Protein AF-A0A7S0XNG1-F1 (afdb_monomer_lite)

Organism: NCBI:txid267567

Sequence (258 aa):
RINSIFNSLKFIEAKANQLLIMGSITNLVPIRVDASSSNGTVHLIDSLIIDTTCLPVSHSSLSNNSTADVSILSLVDANASHLAESLIADAEVYGAVKSSKINIGRLDLLSDKQLYQTVEDQIRKQLMIGLGADKTTLISRGDGRNEQTTSSSAVPTSDNGVVRIKLRIRHENIAVEDEFDYDVNTSGIDGFDPFTIATNIVKDLNLPSEFVTSITTSILEQMYGLQVESGRGVPAAFIVDVTKEGSAKDIAKCVLDK

pLDDT: mean 74.38, std 21.27, range [29.09, 97.88]

Secondary structure (DSSP, 8-state):
-HHHHHHHHHHHHHHHHHHHHHTSS--EEEEEEEEE-TTSS-EEEEEEEEEGGG-SS-GGGGSSSSS----HHHHHHHHHHHHHHHHHHHHHHHHHHH-TTS-------TT-HHHHHHHHHHHHHHHHHHHHS-HHHHTT------------------TTSEEEEEEEEEETTEEEEEEEEEEGGGTTSTTTSHHHHHHHHHHHTT--TTHHHHHHHHHHHHHTT------S---------HHHH--HHHHHHHHHT-

Foldseek 3Di:
DVVVVVVVVVVVVVVVVVVLLLLQFAQWFKAWDWFAFPVRPDTDTDIDIDRLCPQPDHPVVPPDDDDDCCDLLVVLLVRLLVVLVVSQVVVQVVVVVPPPPDPPDRDDRVPRPRRSCRSSVRSSVRSCLSRVDPLLVLLVPPDDDDDDDDDDDDDDSDSQQKFWAWDFDDDDPDTDTDIDIARSSNCRPPCRNLLNVLVVVCVVVVHDPVSSSVSSSSVNCRSSVPDPPVDPDPPPPPPPPCVPQDDPVNVVVVVVVD

Structure (mmCIF, N/CA/C/O backbone):
data_AF-A0A7S0XNG1-F1
#
_entry.id   AF-A0A7S0XNG1-F1
#
loop_
_atom_site.group_PDB
_atom_site.id
_atom_site.type_symbol
_atom_site.label_atom_id
_atom_site.label_alt_id
_atom_site.label_comp_id
_atom_site.label_asym_id
_atom_site.label_entity_id
_atom_site.label_seq_id
_atom_site.pdbx_PDB_ins_code
_atom_site.Cartn_x
_atom_site.Cartn_y
_atom_site.Cartn_z
_atom_site.occupancy
_atom_site.B_iso_or_equiv
_atom_site.auth_seq_id
_atom_site.auth_comp_id
_atom_site.auth_asym_id
_atom_site.auth_atom_id
_atom_site.pdbx_PDB_model_num
ATOM 1 N N . ARG A 1 1 ? 38.218 25.798 -23.767 1.00 59.53 1 ARG A N 1
ATOM 2 C CA . ARG A 1 1 ? 36.898 26.024 -24.416 1.00 59.53 1 ARG A CA 1
ATOM 3 C C . ARG A 1 1 ? 36.243 24.706 -24.849 1.00 59.53 1 ARG A C 1
ATOM 5 O O . ARG A 1 1 ? 35.136 24.455 -24.407 1.00 59.53 1 ARG A O 1
ATOM 12 N N . ILE A 1 2 ? 36.935 23.821 -25.581 1.00 61.88 2 ILE A N 1
ATOM 13 C CA . ILE A 1 2 ? 36.410 22.498 -26.002 1.00 61.88 2 ILE A CA 1
ATOM 14 C C . ILE A 1 2 ? 36.050 21.580 -24.812 1.00 61.88 2 ILE A C 1
ATOM 16 O O . ILE A 1 2 ? 34.938 21.070 -24.765 1.00 61.88 2 ILE A O 1
ATOM 20 N N . ASN A 1 3 ? 36.906 21.467 -23.788 1.00 53.62 3 ASN A N 1
ATOM 21 C CA . ASN A 1 3 ? 36.598 20.647 -22.596 1.00 53.62 3 ASN A CA 1
ATOM 22 C C . ASN A 1 3 ? 35.382 21.149 -21.790 1.00 53.62 3 ASN A C 1
ATOM 24 O O . ASN A 1 3 ? 34.671 20.361 -21.181 1.00 53.62 3 ASN A O 1
ATOM 28 N N . SER A 1 4 ? 35.106 22.457 -21.817 1.00 53.88 4 SER A N 1
ATOM 29 C CA . SER A 1 4 ? 33.933 23.047 -21.149 1.00 53.88 4 SER A CA 1
ATOM 30 C C . SER A 1 4 ? 32.631 22.750 -21.907 1.00 53.88 4 SER A C 1
ATOM 32 O O . SER A 1 4 ? 31.596 22.531 -21.278 1.00 53.88 4 SER A O 1
ATOM 34 N N . ILE A 1 5 ? 32.698 22.659 -23.239 1.00 66.62 5 ILE A N 1
ATOM 35 C CA . ILE A 1 5 ? 31.575 22.239 -24.088 1.00 66.62 5 ILE A CA 1
ATOM 36 C C . ILE A 1 5 ? 31.295 20.741 -23.894 1.00 66.62 5 ILE A C 1
ATOM 38 O O . ILE A 1 5 ? 30.144 20.365 -23.708 1.00 66.62 5 ILE A O 1
ATOM 42 N N . PHE A 1 6 ? 32.333 19.898 -23.837 1.00 62.03 6 PHE A N 1
ATOM 43 C CA . PHE A 1 6 ? 32.180 18.461 -23.566 1.00 62.03 6 PHE A CA 1
ATOM 44 C C . PHE A 1 6 ? 31.569 18.169 -22.190 1.00 62.03 6 PHE A C 1
ATOM 46 O O . PHE A 1 6 ? 30.681 17.328 -22.082 1.00 62.03 6 PHE A O 1
ATOM 53 N N . ASN A 1 7 ? 31.992 18.888 -21.147 1.00 53.56 7 ASN A N 1
ATOM 54 C CA . ASN A 1 7 ? 31.405 18.727 -19.815 1.00 53.56 7 ASN A CA 1
ATOM 55 C C . ASN A 1 7 ? 29.949 19.216 -19.763 1.00 53.56 7 ASN A C 1
ATOM 57 O O . ASN A 1 7 ? 29.126 18.594 -19.098 1.00 53.56 7 ASN A O 1
ATOM 61 N N . SER A 1 8 ? 29.608 20.278 -20.503 1.00 57.31 8 SER A N 1
ATOM 62 C CA . SER A 1 8 ? 28.219 20.751 -20.605 1.00 57.31 8 SER A CA 1
ATOM 63 C C . SER A 1 8 ? 27.328 19.763 -21.362 1.00 57.31 8 SER A C 1
ATOM 65 O O . SER A 1 8 ? 26.198 19.536 -20.948 1.00 57.31 8 SER A O 1
ATOM 67 N N . LEU A 1 9 ? 27.833 19.130 -22.426 1.00 60.59 9 LEU A N 1
ATOM 68 C CA . LEU A 1 9 ? 27.099 18.103 -23.175 1.00 60.59 9 LEU A CA 1
ATOM 69 C C . LEU A 1 9 ? 26.832 16.856 -22.326 1.00 60.59 9 LEU A C 1
ATOM 71 O O . LEU A 1 9 ? 25.691 16.412 -22.267 1.00 60.59 9 LEU A O 1
ATOM 75 N N . LYS A 1 10 ? 27.835 16.359 -21.587 1.00 62.44 10 LYS A N 1
ATOM 76 C CA . LYS A 1 10 ? 27.643 15.243 -20.643 1.00 62.44 10 LYS A CA 1
ATOM 77 C C . LYS A 1 10 ? 26.636 15.571 -19.539 1.00 62.44 10 LYS A C 1
ATOM 79 O O . LYS A 1 10 ? 25.864 14.710 -19.138 1.00 62.44 10 LYS A O 1
ATOM 84 N N . PHE A 1 11 ? 26.628 16.813 -19.055 1.00 63.00 11 PHE A N 1
ATOM 85 C CA . PHE A 1 11 ? 25.667 17.263 -18.049 1.00 63.00 11 PHE A CA 1
ATOM 86 C C . PHE A 1 11 ? 24.237 17.343 -18.605 1.00 63.00 11 PHE A C 1
ATOM 88 O O . PHE A 1 11 ? 23.293 16.952 -17.926 1.00 63.00 11 PHE A O 1
ATOM 95 N N . ILE A 1 12 ? 24.069 17.810 -19.846 1.00 63.47 12 ILE A N 1
ATOM 96 C CA . ILE A 1 12 ? 22.763 17.858 -20.521 1.00 63.47 12 ILE A CA 1
ATOM 97 C C . ILE A 1 12 ? 22.240 16.444 -20.796 1.00 63.47 12 ILE A C 1
ATOM 99 O O . ILE A 1 12 ? 21.069 16.184 -20.543 1.00 63.47 12 ILE A O 1
ATOM 103 N N . GLU A 1 13 ? 23.094 15.528 -21.252 1.00 60.94 13 GLU A N 1
ATOM 104 C CA . GLU A 1 13 ? 22.739 14.124 -21.495 1.00 60.94 13 GLU A CA 1
ATOM 105 C C . GLU A 1 13 ? 22.352 13.402 -20.196 1.00 60.94 13 GLU A C 1
ATOM 107 O O . GLU A 1 13 ? 21.299 12.770 -20.128 1.00 60.94 13 GLU A O 1
ATOM 112 N N . ALA A 1 14 ? 23.132 13.583 -19.124 1.00 55.19 14 ALA A N 1
ATOM 113 C CA . ALA A 1 14 ? 22.795 13.055 -17.805 1.00 55.19 14 ALA A CA 1
ATOM 114 C C . ALA A 1 14 ? 21.454 13.608 -17.298 1.00 55.19 14 ALA A C 1
ATOM 116 O O . ALA A 1 14 ? 20.631 12.847 -16.802 1.00 55.19 14 ALA A O 1
ATOM 117 N N . LYS A 1 15 ? 21.198 14.911 -17.475 1.00 49.16 15 LYS A N 1
ATOM 118 C CA . LYS A 1 15 ? 19.951 15.560 -17.048 1.00 49.16 15 LYS A CA 1
ATOM 119 C C . LYS A 1 15 ? 18.743 15.139 -17.893 1.00 49.16 15 LYS A C 1
ATOM 121 O O . LYS A 1 15 ? 17.656 14.995 -17.347 1.00 49.16 15 LYS A O 1
ATOM 126 N N . ALA A 1 16 ? 18.921 14.915 -19.195 1.00 53.47 16 ALA A N 1
ATOM 127 C CA . ALA A 1 16 ? 17.875 14.409 -20.083 1.00 53.47 16 ALA A CA 1
ATOM 128 C C . ALA A 1 16 ? 17.503 12.956 -19.750 1.00 53.47 16 ALA A C 1
ATOM 130 O O . ALA A 1 16 ? 16.319 12.642 -19.654 1.00 53.47 16 ALA A O 1
ATOM 131 N N . ASN A 1 17 ? 18.497 12.103 -19.478 1.00 53.94 17 ASN A N 1
ATOM 132 C CA . ASN A 1 17 ? 18.263 10.741 -18.996 1.00 53.94 17 ASN A CA 1
ATOM 133 C C . ASN A 1 17 ? 17.590 10.748 -17.616 1.00 53.94 17 ASN A C 1
ATOM 135 O O . ASN A 1 17 ? 16.648 9.997 -17.396 1.00 53.94 17 ASN A O 1
ATOM 139 N N . GLN A 1 18 ? 17.984 11.656 -16.719 1.00 50.50 18 GLN A N 1
ATOM 140 C CA . GLN A 1 18 ? 17.330 11.823 -15.418 1.00 50.50 18 GLN A CA 1
ATOM 141 C C . GLN A 1 18 ? 15.859 12.253 -15.558 1.00 50.50 18 GLN A C 1
ATOM 143 O O . GLN A 1 18 ? 15.005 11.736 -14.849 1.00 50.50 18 GLN A O 1
ATOM 148 N N . LEU A 1 19 ? 15.538 13.144 -16.502 1.00 50.50 19 LEU A N 1
ATOM 149 C CA . LEU A 1 19 ? 14.161 13.570 -16.789 1.00 50.50 19 LEU A CA 1
ATOM 150 C C . LEU A 1 19 ? 13.295 12.449 -17.391 1.00 50.50 19 LEU A C 1
ATOM 152 O O . LEU A 1 19 ? 12.113 12.366 -17.070 1.00 50.50 19 LEU A O 1
ATOM 156 N N . LEU A 1 20 ? 13.875 11.570 -18.214 1.00 52.97 20 LEU A N 1
ATOM 157 C CA . LEU A 1 20 ? 13.212 10.361 -18.726 1.00 52.97 20 LEU A CA 1
ATOM 158 C C . LEU A 1 20 ? 12.962 9.323 -17.613 1.00 52.97 20 LEU A C 1
ATOM 160 O O . LEU A 1 20 ? 11.915 8.677 -17.590 1.00 52.97 20 LEU A O 1
ATOM 164 N N . ILE A 1 21 ? 13.883 9.213 -16.652 1.00 51.19 21 ILE A N 1
ATOM 165 C CA . ILE A 1 21 ? 13.766 8.334 -15.474 1.00 51.19 21 ILE A CA 1
ATOM 166 C C . ILE A 1 21 ? 12.730 8.875 -14.467 1.00 51.19 21 ILE A C 1
ATOM 168 O O . ILE A 1 21 ? 11.974 8.117 -13.869 1.00 51.19 21 ILE A O 1
ATOM 172 N N . MET A 1 22 ? 12.616 10.198 -14.304 1.00 48.00 22 MET A N 1
ATOM 173 C CA . MET A 1 22 ? 11.630 10.798 -13.390 1.00 48.00 22 MET A CA 1
ATOM 174 C C . MET A 1 22 ? 10.178 10.660 -13.877 1.00 48.00 22 MET A C 1
ATOM 176 O O . MET A 1 22 ? 9.264 10.686 -13.055 1.00 48.00 22 MET A O 1
ATOM 180 N N . GLY A 1 23 ? 9.957 10.488 -15.184 1.00 53.84 23 GLY A N 1
ATOM 181 C CA . GLY A 1 23 ? 8.634 10.237 -15.768 1.00 53.84 23 GLY A CA 1
ATOM 182 C C . GLY A 1 23 ? 8.217 8.764 -15.820 1.00 53.84 23 GLY A C 1
ATOM 183 O O . GLY A 1 23 ? 7.104 8.478 -16.246 1.00 53.84 23 GLY A O 1
ATOM 184 N N . SER A 1 24 ? 9.087 7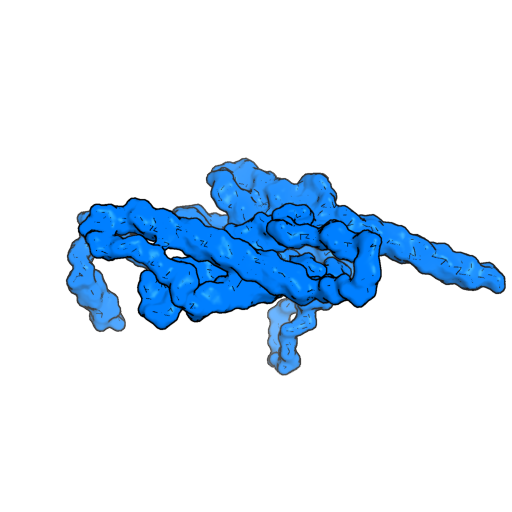.834 -15.419 1.00 62.91 24 SER A N 1
ATOM 185 C CA . SER A 1 24 ? 8.910 6.391 -15.637 1.00 62.91 24 SER A CA 1
ATOM 186 C C . SER A 1 24 ? 8.856 5.570 -14.353 1.00 62.91 24 SER A C 1
ATOM 188 O O . SER A 1 24 ? 8.859 4.346 -14.420 1.00 62.91 24 SER A O 1
ATOM 190 N N . ILE A 1 25 ? 8.752 6.212 -13.185 1.00 77.00 25 ILE A N 1
ATOM 191 C CA . ILE A 1 25 ? 8.477 5.514 -11.926 1.00 77.00 25 ILE A CA 1
ATOM 192 C C . ILE A 1 25 ? 7.022 5.748 -11.531 1.00 77.00 25 ILE A C 1
ATOM 194 O O . ILE A 1 25 ? 6.576 6.898 -11.470 1.00 77.00 25 ILE A O 1
ATOM 198 N N . THR A 1 26 ? 6.308 4.664 -11.227 1.00 85.06 26 THR A N 1
ATOM 199 C CA . THR A 1 26 ? 4.881 4.679 -10.870 1.00 85.06 26 THR A CA 1
ATOM 200 C C . THR A 1 26 ? 4.530 5.682 -9.760 1.00 85.06 26 THR A C 1
ATOM 202 O O . THR A 1 26 ? 5.350 6.020 -8.899 1.00 85.06 26 THR A O 1
ATOM 205 N N . ASN A 1 27 ? 3.295 6.186 -9.795 1.00 87.25 27 ASN A N 1
ATOM 206 C CA . ASN A 1 27 ? 2.711 7.056 -8.767 1.00 87.25 27 ASN A CA 1
ATOM 207 C C . ASN A 1 27 ? 1.901 6.275 -7.724 1.00 87.25 27 ASN A C 1
ATOM 209 O O . ASN A 1 27 ? 1.284 6.888 -6.852 1.00 87.25 27 ASN A O 1
ATOM 213 N N . LEU A 1 28 ? 1.900 4.944 -7.828 1.00 91.19 28 LEU A N 1
ATOM 214 C CA . LEU A 1 28 ? 1.202 4.047 -6.923 1.00 91.19 28 LEU A CA 1
ATOM 215 C C . LEU A 1 28 ? 2.015 3.818 -5.651 1.00 91.19 28 LEU A C 1
ATOM 217 O O . LEU A 1 28 ? 3.177 3.432 -5.714 1.00 91.19 28 LEU A O 1
ATOM 221 N N . VAL A 1 29 ? 1.378 3.994 -4.500 1.00 91.44 29 VAL A N 1
ATOM 222 C CA . VAL A 1 29 ? 1.963 3.756 -3.181 1.00 91.44 29 VAL A CA 1
ATOM 223 C C . VAL A 1 29 ? 1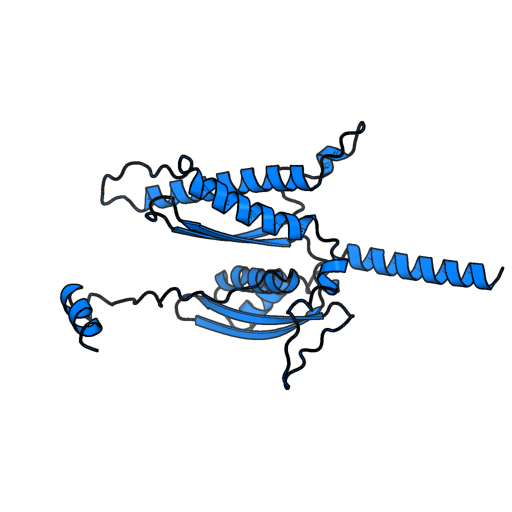.155 2.668 -2.479 1.00 91.44 29 VAL A C 1
ATOM 225 O O . VAL A 1 29 ? -0.062 2.818 -2.336 1.00 91.44 29 VAL A O 1
ATOM 228 N N . PRO A 1 30 ? 1.791 1.571 -2.040 1.00 93.38 30 PRO A N 1
ATOM 229 C CA . PRO A 1 30 ? 1.123 0.561 -1.239 1.00 93.38 30 PRO A CA 1
ATOM 230 C C . PRO A 1 30 ? 0.988 1.077 0.198 1.00 93.38 30 PRO A C 1
ATOM 232 O O . PRO A 1 30 ? 1.933 1.624 0.768 1.00 93.38 30 PRO A O 1
ATOM 235 N N . ILE A 1 31 ? -0.192 0.903 0.782 1.00 93.44 31 ILE A N 1
ATOM 236 C CA . ILE A 1 31 ? -0.489 1.237 2.171 1.00 93.44 31 ILE A CA 1
ATOM 237 C C . ILE A 1 31 ? -1.005 -0.020 2.857 1.00 93.44 31 ILE A C 1
ATOM 239 O O . ILE A 1 31 ? -2.061 -0.528 2.495 1.00 93.44 31 ILE A O 1
ATOM 243 N N . ARG A 1 32 ? -0.297 -0.498 3.878 1.00 92.00 32 ARG A N 1
ATOM 244 C CA . ARG A 1 32 ? -0.809 -1.508 4.810 1.00 92.00 32 ARG A CA 1
ATOM 245 C C . ARG A 1 32 ? -1.218 -0.886 6.126 1.00 92.00 32 ARG A C 1
ATOM 247 O O . ARG A 1 32 ? -0.495 -0.052 6.672 1.00 92.00 32 ARG A O 1
ATOM 254 N N . VAL A 1 33 ? -2.339 -1.359 6.644 1.00 94.06 33 VAL A N 1
ATOM 255 C CA . VAL A 1 33 ? -2.810 -1.044 7.984 1.00 94.06 33 VAL A CA 1
ATOM 256 C C . VAL A 1 33 ? -2.955 -2.347 8.755 1.00 94.06 33 VAL A C 1
ATOM 258 O O . VAL A 1 33 ? -3.582 -3.284 8.273 1.00 94.06 33 VAL A O 1
ATOM 261 N N . ASP A 1 34 ? -2.352 -2.397 9.936 1.00 94.50 34 ASP A N 1
ATOM 262 C CA . ASP A 1 34 ? -2.489 -3.470 10.919 1.00 94.50 34 ASP A CA 1
ATOM 263 C C . ASP A 1 34 ? -2.539 -2.816 12.305 1.00 94.50 34 ASP A C 1
ATOM 265 O O . ASP A 1 34 ? -1.513 -2.444 12.884 1.00 94.50 34 ASP A O 1
ATOM 269 N N . ALA A 1 35 ? -3.750 -2.580 12.802 1.00 95.12 35 ALA A N 1
ATOM 270 C CA . ALA A 1 35 ? -3.972 -1.839 14.034 1.00 95.12 35 ALA A CA 1
ATOM 271 C C . ALA A 1 35 ? -5.066 -2.490 14.881 1.00 95.12 35 ALA A C 1
ATOM 273 O O . ALA A 1 35 ? -6.106 -2.908 14.380 1.00 95.12 35 ALA A O 1
ATOM 274 N N . SER A 1 36 ? -4.842 -2.563 16.190 1.00 94.62 36 SER A N 1
ATOM 275 C CA . SER A 1 36 ? -5.831 -3.057 17.149 1.00 94.62 36 SER A CA 1
ATOM 276 C C . SER A 1 36 ? -6.393 -1.911 17.979 1.00 94.62 36 SER A C 1
ATOM 278 O O . SER A 1 36 ? -5.678 -0.958 18.296 1.00 94.62 36 SER A O 1
ATOM 280 N N . SER A 1 37 ? -7.665 -2.018 18.356 1.00 93.44 37 SER A N 1
ATOM 281 C CA . SER A 1 37 ? -8.293 -1.102 19.302 1.00 93.44 37 SER A CA 1
ATOM 282 C C . SER A 1 37 ? -7.605 -1.158 20.665 1.00 93.44 37 SER A C 1
ATOM 284 O O . SER A 1 37 ? -6.970 -2.150 21.033 1.00 93.44 37 SER A O 1
ATOM 286 N N . SER A 1 38 ? -7.778 -0.105 21.455 1.00 92.56 38 SER A N 1
ATOM 287 C CA . SER A 1 38 ? -7.196 0.028 22.798 1.00 92.56 38 SER A CA 1
ATOM 288 C C . SER A 1 38 ? -7.540 -1.130 23.743 1.00 92.56 38 SER A C 1
ATOM 290 O O . SER A 1 38 ? -6.741 -1.526 24.589 1.00 92.56 38 SER A O 1
ATOM 292 N N . ASN A 1 39 ? -8.727 -1.709 23.575 1.00 89.69 39 ASN A N 1
ATOM 293 C CA . ASN A 1 39 ? -9.211 -2.861 24.334 1.00 89.69 39 ASN A CA 1
ATOM 294 C C . ASN A 1 39 ? -8.936 -4.220 23.653 1.00 89.69 39 ASN A C 1
ATOM 296 O O . ASN A 1 39 ? -9.349 -5.248 24.186 1.00 89.69 39 ASN A O 1
ATOM 300 N N . GLY A 1 40 ? -8.302 -4.234 22.474 1.00 88.94 40 GLY A N 1
ATOM 301 C CA . GLY A 1 40 ? -7.997 -5.436 21.690 1.00 88.94 40 GLY A CA 1
ATOM 302 C C . GLY A 1 40 ? -9.213 -6.167 21.107 1.00 88.94 40 GLY A C 1
ATOM 303 O O . GLY A 1 40 ? -9.069 -7.276 20.602 1.00 88.94 40 GLY A O 1
ATOM 304 N N . THR A 1 41 ? -10.415 -5.589 21.193 1.00 86.44 41 THR A N 1
ATOM 305 C CA . THR A 1 41 ? -11.647 -6.230 20.695 1.00 86.44 41 THR A CA 1
ATOM 306 C C . THR A 1 41 ? -11.783 -6.169 19.181 1.00 86.44 41 THR A C 1
ATOM 308 O O . THR A 1 41 ? -12.447 -7.023 18.595 1.00 86.44 41 THR A O 1
ATOM 311 N N . VAL A 1 42 ? -11.163 -5.172 18.552 1.00 89.38 42 VAL A N 1
ATOM 312 C CA . VAL A 1 42 ? -11.221 -4.951 17.111 1.00 89.38 42 VAL A CA 1
ATOM 313 C C . VAL A 1 42 ? -9.805 -4.925 16.579 1.00 89.38 42 VAL A C 1
ATOM 315 O O . VAL A 1 42 ? -8.945 -4.223 17.106 1.00 89.38 42 VAL A O 1
ATOM 318 N N . HIS A 1 43 ? -9.581 -5.698 15.525 1.00 92.12 43 HIS A N 1
ATOM 319 C CA . HIS A 1 43 ? -8.319 -5.762 14.809 1.00 92.12 43 HIS A CA 1
ATOM 320 C C . HIS A 1 43 ? -8.589 -5.418 13.349 1.00 92.12 43 HIS A C 1
ATOM 322 O O . HIS A 1 43 ? -9.356 -6.102 12.672 1.00 92.12 43 HIS A O 1
ATOM 328 N N . LEU A 1 44 ? -8.016 -4.306 12.906 1.00 92.88 44 LEU A N 1
ATOM 329 C CA . LEU A 1 44 ? -8.163 -3.754 11.573 1.00 92.88 44 LEU A CA 1
ATOM 330 C C . LEU A 1 44 ? -6.927 -4.116 10.758 1.00 92.88 44 LEU A C 1
ATOM 332 O O . LEU A 1 44 ? -5.830 -3.651 11.063 1.00 92.88 44 LEU A O 1
ATOM 336 N N . ILE A 1 45 ? -7.123 -4.949 9.738 1.00 91.56 45 ILE A N 1
ATOM 337 C CA . ILE A 1 45 ? -6.086 -5.336 8.785 1.00 91.56 45 ILE A CA 1
ATOM 338 C C . ILE A 1 45 ? -6.596 -4.986 7.396 1.00 91.56 45 ILE A C 1
ATOM 340 O O . ILE A 1 45 ? -7.611 -5.533 6.966 1.00 91.56 45 ILE A O 1
ATOM 344 N N . ASP A 1 46 ? -5.899 -4.092 6.706 1.00 92.50 46 ASP A N 1
ATOM 345 C CA . ASP A 1 46 ? -6.265 -3.679 5.355 1.00 92.50 46 ASP A CA 1
ATOM 346 C C . ASP A 1 46 ? -5.027 -3.371 4.502 1.00 92.50 46 ASP A C 1
ATOM 348 O O . ASP A 1 46 ? -3.912 -3.183 5.001 1.00 92.50 46 ASP A O 1
ATOM 352 N N . SER A 1 47 ? -5.192 -3.384 3.184 1.00 91.44 47 SER A N 1
ATOM 353 C CA . SER A 1 47 ? -4.141 -3.081 2.219 1.00 91.44 47 SER A CA 1
ATOM 354 C C . SER A 1 47 ? -4.719 -2.319 1.032 1.00 91.44 47 SER A C 1
ATOM 356 O O . SER A 1 47 ? -5.541 -2.842 0.284 1.00 91.44 47 SER A O 1
ATOM 358 N N . LEU A 1 48 ? -4.245 -1.093 0.835 1.00 93.06 48 LEU A N 1
ATOM 359 C CA . LEU A 1 48 ? -4.676 -0.181 -0.217 1.00 93.06 48 LEU A CA 1
ATOM 360 C C . LEU A 1 48 ? -3.526 0.090 -1.189 1.00 93.06 48 LEU A C 1
ATOM 362 O O . LEU A 1 48 ? -2.353 0.062 -0.816 1.00 93.06 48 LEU A O 1
ATOM 366 N N . ILE A 1 49 ? -3.866 0.406 -2.434 1.00 94.12 49 ILE A N 1
ATOM 367 C CA . ILE A 1 49 ? -2.930 0.951 -3.419 1.00 94.12 49 ILE A CA 1
ATOM 368 C C . ILE A 1 49 ? -3.438 2.340 -3.775 1.00 94.12 49 ILE A C 1
ATOM 370 O O . ILE A 1 49 ? -4.558 2.484 -4.263 1.00 94.12 49 ILE A O 1
ATOM 374 N N . ILE A 1 50 ? -2.630 3.359 -3.505 1.00 93.50 50 ILE A N 1
ATOM 375 C CA . ILE A 1 50 ? -3.019 4.757 -3.675 1.00 93.50 50 ILE A CA 1
ATOM 376 C C . ILE A 1 50 ? -2.254 5.358 -4.842 1.00 93.50 50 ILE A C 1
ATOM 378 O O . ILE A 1 50 ? -1.027 5.391 -4.828 1.00 93.50 50 ILE A O 1
ATOM 382 N N . ASP A 1 51 ? -2.977 5.893 -5.821 1.00 91.69 51 ASP A N 1
ATOM 383 C CA . ASP A 1 51 ? -2.394 6.804 -6.799 1.00 91.69 51 ASP A CA 1
ATOM 384 C C . ASP A 1 51 ? -2.212 8.182 -6.156 1.00 91.69 51 ASP A C 1
ATOM 386 O O . ASP A 1 51 ? -3.174 8.855 -5.779 1.00 91.69 51 ASP A O 1
ATOM 390 N N . THR A 1 52 ? -0.958 8.608 -6.030 1.00 88.75 52 THR A N 1
ATOM 391 C CA . THR A 1 52 ? -0.587 9.893 -5.421 1.00 88.75 52 THR A CA 1
ATOM 392 C C . THR A 1 52 ? -1.106 11.115 -6.182 1.00 88.75 52 THR A C 1
ATOM 394 O O . THR A 1 52 ? -1.203 12.201 -5.609 1.00 88.75 52 THR A O 1
ATOM 397 N N . THR A 1 53 ? -1.509 10.957 -7.444 1.00 87.19 53 THR A N 1
ATOM 398 C CA . THR A 1 53 ? -2.178 12.018 -8.213 1.00 87.19 53 THR A CA 1
ATOM 399 C C . THR A 1 53 ? -3.647 12.206 -7.821 1.00 87.19 53 THR A C 1
ATOM 401 O O . THR A 1 53 ? -4.215 13.270 -8.068 1.00 87.19 53 THR A O 1
ATOM 404 N N . CYS A 1 54 ? -4.234 11.214 -7.147 1.00 89.44 54 CYS A N 1
ATOM 405 C CA . CYS A 1 54 ? -5.635 11.163 -6.731 1.00 89.44 54 CYS A CA 1
ATOM 406 C C . CYS A 1 54 ? -5.814 11.349 -5.212 1.00 89.44 54 CYS A C 1
ATOM 408 O O . CYS A 1 54 ? -6.827 10.934 -4.649 1.00 89.44 54 CYS A O 1
ATOM 410 N N . LEU A 1 55 ? -4.834 11.947 -4.528 1.00 90.69 55 LEU A N 1
ATOM 411 C CA . LEU A 1 55 ? -4.913 12.187 -3.087 1.00 90.69 55 LEU A CA 1
ATOM 412 C C . LEU A 1 55 ? -6.033 13.184 -2.728 1.00 90.69 55 LEU A C 1
ATOM 414 O O . LEU A 1 55 ? -6.193 14.181 -3.444 1.00 90.69 55 LEU A O 1
ATOM 418 N N . PRO A 1 56 ? -6.751 12.973 -1.600 1.00 88.50 56 PRO A N 1
ATOM 419 C CA . PRO A 1 56 ? -7.802 13.880 -1.125 1.00 88.50 56 PRO A CA 1
ATOM 420 C C . PRO A 1 56 ? -7.367 15.347 -1.066 1.00 88.50 56 PRO A C 1
ATOM 422 O O . PRO A 1 56 ? -8.123 16.244 -1.435 1.00 88.50 56 PRO A O 1
ATOM 425 N N . VAL A 1 57 ? -6.128 15.588 -0.633 1.00 89.00 57 VAL A N 1
ATOM 426 C CA . VAL A 1 57 ? -5.487 16.901 -0.659 1.00 89.00 57 VAL A CA 1
ATOM 427 C C . VAL A 1 57 ? -4.400 16.874 -1.726 1.00 89.00 57 VAL A C 1
ATOM 429 O O . VAL A 1 57 ? -3.385 16.193 -1.575 1.00 89.00 57 VAL A O 1
ATOM 432 N N . SER A 1 58 ? -4.616 17.610 -2.819 1.00 81.75 58 SER A N 1
ATOM 433 C CA . SER A 1 58 ? -3.714 17.632 -3.975 1.00 81.75 58 SER A CA 1
ATOM 434 C C . SER A 1 58 ? -2.577 18.653 -3.837 1.00 81.75 58 SER A C 1
ATOM 436 O O . SER A 1 58 ? -2.763 19.762 -3.325 1.00 81.75 58 SER A O 1
ATOM 438 N N . HIS A 1 59 ? -1.421 18.324 -4.426 1.00 68.56 59 HIS A N 1
ATOM 439 C CA . HIS A 1 59 ? -0.242 19.197 -4.526 1.00 68.56 59 HIS A CA 1
ATOM 440 C C . HIS A 1 59 ? -0.469 20.471 -5.369 1.00 68.56 59 HIS A C 1
ATOM 442 O O . HIS A 1 59 ? 0.243 21.461 -5.212 1.00 68.56 59 HIS A O 1
ATOM 448 N N . SER A 1 60 ? -1.444 20.471 -6.284 1.00 60.59 60 SER A N 1
ATOM 449 C CA . SER A 1 60 ? -1.718 21.587 -7.209 1.00 60.59 60 SER A CA 1
ATOM 450 C C . SER A 1 60 ? -2.252 22.846 -6.515 1.00 60.59 60 SER A C 1
ATOM 452 O O . SER A 1 60 ? -2.128 23.949 -7.050 1.00 60.59 60 SER A O 1
ATOM 454 N N . SER A 1 61 ? -2.763 22.705 -5.292 1.00 51.66 61 SER A N 1
ATOM 455 C CA . SER A 1 61 ? -3.211 23.809 -4.436 1.00 51.66 61 SER A CA 1
ATOM 456 C C . SER A 1 61 ? -2.076 24.772 -4.038 1.00 51.66 61 SER A C 1
ATOM 458 O O . SER A 1 61 ? -2.350 25.859 -3.537 1.00 51.66 61 SER A O 1
ATOM 460 N N . LEU A 1 62 ? -0.808 24.394 -4.254 1.00 51.53 62 LEU A N 1
ATOM 461 C CA . LEU A 1 62 ? 0.374 25.121 -3.774 1.00 51.53 62 LEU A CA 1
ATOM 462 C C . LEU A 1 62 ? 0.921 26.187 -4.746 1.00 51.53 62 LEU A C 1
ATOM 464 O O . LEU A 1 62 ? 1.811 26.946 -4.374 1.00 51.53 62 LEU A O 1
ATOM 468 N N . SER A 1 63 ? 0.449 26.260 -5.996 1.00 45.69 63 SER A N 1
ATOM 469 C CA . SER A 1 63 ? 1.256 26.896 -7.054 1.00 45.69 63 SER A CA 1
ATOM 470 C C . SER A 1 63 ? 1.142 28.417 -7.214 1.00 45.69 63 SER A C 1
ATOM 472 O O . SER A 1 63 ? 1.979 28.965 -7.926 1.00 45.69 63 SER A O 1
ATOM 474 N N . ASN A 1 64 ? 0.166 29.138 -6.645 1.00 47.72 64 ASN A N 1
ATOM 475 C CA . ASN A 1 64 ? -0.158 30.445 -7.245 1.00 47.72 64 ASN A CA 1
ATOM 476 C C . ASN A 1 64 ? 0.019 31.729 -6.444 1.00 47.72 64 ASN A C 1
ATOM 478 O O . ASN A 1 64 ? -0.103 32.751 -7.100 1.00 47.72 64 ASN A O 1
ATOM 482 N N . ASN A 1 65 ? 0.358 31.769 -5.149 1.00 46.91 65 ASN A N 1
ATOM 483 C CA . ASN A 1 65 ? 0.812 33.034 -4.537 1.00 46.91 65 ASN A CA 1
ATOM 484 C C . ASN A 1 65 ? 1.450 32.857 -3.144 1.00 46.91 65 ASN A C 1
ATOM 486 O O . ASN A 1 65 ? 0.827 32.340 -2.226 1.00 46.91 65 ASN A O 1
ATOM 490 N N . SER A 1 66 ? 2.661 33.408 -3.004 1.00 42.66 66 SER A N 1
ATOM 491 C CA . SER A 1 66 ? 3.371 33.789 -1.770 1.00 42.66 66 SER A CA 1
ATOM 492 C C . SER A 1 66 ? 3.714 32.707 -0.727 1.00 42.66 66 SER A C 1
ATOM 494 O O . SER A 1 66 ? 2.875 32.305 0.068 1.00 42.66 66 SER A O 1
ATOM 496 N N . THR A 1 67 ? 5.012 32.379 -0.647 1.00 46.19 67 THR A N 1
ATOM 497 C CA . THR A 1 67 ? 5.830 32.156 0.578 1.00 46.19 67 THR A CA 1
ATOM 498 C C . THR A 1 67 ? 5.404 31.136 1.643 1.00 46.19 67 THR A C 1
ATOM 500 O O . THR A 1 67 ? 6.135 30.970 2.615 1.00 46.19 67 THR A O 1
ATOM 503 N N . ALA A 1 68 ? 4.287 30.433 1.497 1.00 46.38 68 ALA A N 1
ATOM 504 C CA . ALA A 1 68 ? 3.942 29.312 2.358 1.00 46.38 68 ALA A CA 1
ATOM 505 C C . ALA A 1 68 ? 4.362 28.017 1.660 1.00 46.38 68 ALA A C 1
ATOM 507 O O . ALA A 1 68 ? 3.579 27.415 0.928 1.00 46.38 68 ALA A O 1
ATOM 508 N N . ASP A 1 69 ? 5.610 27.603 1.883 1.00 51.75 69 ASP A N 1
ATOM 509 C CA . ASP A 1 69 ? 6.033 26.226 1.645 1.00 51.75 69 ASP A CA 1
ATOM 510 C C . ASP A 1 69 ? 5.176 25.328 2.545 1.00 51.75 69 ASP A C 1
ATOM 512 O O . ASP A 1 69 ? 5.516 25.065 3.702 1.00 51.75 69 ASP A O 1
ATOM 516 N N . VAL A 1 70 ? 4.018 24.885 2.051 1.00 58.22 70 VAL A N 1
ATOM 517 C CA . VAL A 1 70 ? 3.327 23.750 2.658 1.00 58.22 70 VAL A CA 1
ATOM 518 C C . VAL A 1 70 ? 4.271 22.576 2.458 1.00 58.22 70 VAL A C 1
ATOM 520 O O . VAL A 1 70 ? 4.364 21.997 1.377 1.00 58.22 70 VAL A O 1
ATOM 523 N N . SER A 1 71 ? 5.052 22.306 3.501 1.00 79.94 71 SER A N 1
ATOM 524 C CA . SER A 1 71 ? 6.009 21.214 3.536 1.00 79.94 71 SER A CA 1
ATOM 525 C C . SER A 1 71 ? 5.296 19.924 3.143 1.00 79.94 71 SER A C 1
ATOM 527 O O . SER A 1 71 ? 4.158 19.698 3.561 1.00 79.94 71 SER A O 1
ATOM 529 N N . ILE A 1 72 ? 5.977 19.057 2.389 1.00 84.31 72 ILE A N 1
ATOM 530 C CA . ILE A 1 72 ? 5.533 17.685 2.084 1.00 84.31 72 ILE A CA 1
ATOM 531 C C . ILE A 1 72 ? 4.978 17.003 3.344 1.00 84.31 72 ILE A C 1
ATOM 533 O O . ILE A 1 72 ? 3.988 16.286 3.269 1.00 84.31 72 ILE A O 1
ATOM 537 N N . LEU A 1 73 ? 5.549 17.314 4.513 1.00 88.06 73 LEU A N 1
ATOM 538 C CA . LEU A 1 73 ? 5.064 16.870 5.815 1.00 88.06 73 LEU A CA 1
ATOM 539 C C . LEU A 1 73 ? 3.596 17.230 6.081 1.00 88.06 73 LEU A C 1
ATOM 541 O O . LEU A 1 73 ? 2.807 16.346 6.381 1.00 88.06 73 LEU A O 1
ATOM 545 N N . SER A 1 74 ? 3.206 18.491 5.893 1.00 89.50 74 SER A N 1
ATOM 546 C CA . SER A 1 74 ? 1.823 18.932 6.114 1.00 89.50 74 SER A CA 1
ATOM 547 C C . SER A 1 74 ? 0.844 18.274 5.144 1.00 89.50 74 SER A C 1
ATOM 549 O O . SER A 1 74 ? -0.309 18.045 5.502 1.00 89.50 74 SER A O 1
ATOM 551 N N . LEU A 1 75 ? 1.281 17.993 3.915 1.00 89.81 75 LEU A N 1
ATOM 552 C CA . LEU A 1 75 ? 0.452 17.309 2.931 1.00 89.81 75 LEU A CA 1
ATOM 553 C C . LEU A 1 75 ? 0.270 15.829 3.278 1.00 89.81 75 LEU A C 1
ATOM 555 O O . LEU A 1 75 ? -0.835 15.297 3.165 1.00 89.81 75 LEU A O 1
ATOM 559 N N . VAL A 1 76 ? 1.356 15.173 3.689 1.00 92.81 76 VAL A N 1
ATOM 560 C CA . VAL A 1 76 ? 1.339 13.788 4.156 1.00 92.81 76 VAL A CA 1
ATOM 561 C C . VAL A 1 76 ? 0.450 13.667 5.395 1.00 92.81 76 VAL A C 1
ATOM 563 O O . VAL A 1 76 ? -0.382 12.769 5.435 1.00 92.81 76 VAL A O 1
ATOM 566 N N . ASP A 1 77 ? 0.557 14.593 6.352 1.00 94.31 77 ASP A N 1
ATOM 567 C CA . ASP A 1 77 ? -0.272 14.619 7.562 1.00 94.31 77 ASP A CA 1
ATOM 568 C C . ASP A 1 77 ? -1.763 14.759 7.232 1.00 94.31 77 ASP A C 1
ATOM 570 O O . ASP A 1 77 ? -2.582 13.972 7.707 1.00 94.31 77 ASP A O 1
ATOM 574 N N . ALA A 1 78 ? -2.123 15.715 6.368 1.00 94.25 78 ALA A N 1
ATOM 575 C CA . ALA A 1 78 ? -3.515 15.930 5.982 1.00 94.25 78 ALA A CA 1
ATOM 576 C C . ALA A 1 78 ? -4.110 14.703 5.271 1.00 94.25 78 ALA A C 1
ATOM 578 O O . ALA A 1 78 ? -5.201 14.249 5.618 1.00 94.25 78 ALA A O 1
ATOM 579 N N . ASN A 1 79 ? -3.385 14.132 4.304 1.00 95.31 79 ASN A N 1
ATOM 580 C CA . ASN A 1 79 ? -3.850 12.949 3.582 1.00 95.31 79 ASN A CA 1
ATOM 581 C C . ASN A 1 79 ? -3.900 11.702 4.474 1.00 95.31 79 ASN A C 1
ATOM 583 O O . ASN A 1 79 ? -4.848 10.929 4.363 1.00 95.31 79 ASN A O 1
ATOM 587 N N . ALA A 1 80 ? -2.931 11.511 5.374 1.00 96.75 80 ALA A N 1
ATOM 588 C CA . ALA A 1 80 ? -2.932 10.386 6.306 1.00 96.75 80 ALA A CA 1
ATOM 589 C C . ALA A 1 80 ? -4.150 10.421 7.235 1.00 96.75 80 ALA A C 1
ATOM 591 O O . ALA A 1 80 ? -4.805 9.395 7.406 1.00 96.75 80 ALA A O 1
ATOM 592 N N . SER A 1 81 ? -4.491 11.599 7.765 1.00 97.31 81 SER A N 1
ATOM 593 C CA . SER A 1 81 ? -5.679 11.788 8.600 1.00 97.31 81 SER A CA 1
ATOM 594 C C . SER A 1 81 ? -6.971 11.474 7.833 1.00 97.31 81 SER A C 1
ATOM 596 O O . SER A 1 81 ? -7.768 10.657 8.286 1.00 97.31 81 SER A O 1
ATOM 598 N N . HIS A 1 82 ? -7.143 12.019 6.619 1.00 96.69 82 HIS A N 1
ATOM 599 C CA . HIS A 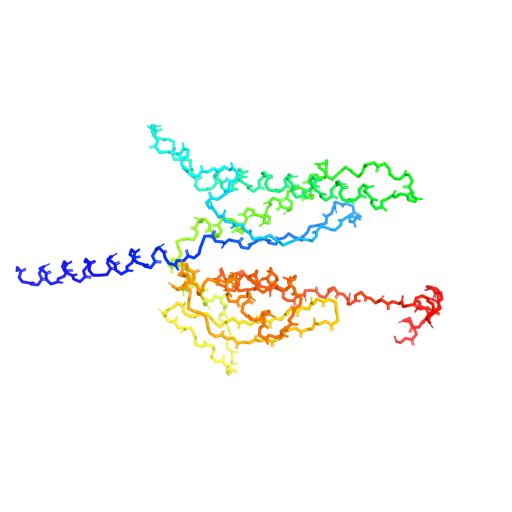1 82 ? -8.327 11.742 5.792 1.00 96.69 82 HIS A CA 1
ATOM 600 C C . HIS A 1 82 ? -8.490 10.257 5.441 1.00 96.69 82 HIS A C 1
ATOM 602 O O . HIS A 1 82 ? -9.600 9.726 5.480 1.00 96.69 82 HIS A O 1
ATOM 608 N N . LEU A 1 83 ? -7.393 9.580 5.097 1.00 96.88 83 LEU A N 1
ATOM 609 C CA . LEU A 1 83 ? -7.420 8.154 4.776 1.00 96.88 83 LEU A CA 1
ATOM 610 C C . LEU A 1 83 ? -7.704 7.301 6.018 1.00 96.88 83 LEU A C 1
ATOM 612 O O . LEU A 1 83 ? -8.471 6.347 5.922 1.00 96.88 83 LEU A O 1
ATOM 616 N N . ALA A 1 84 ? -7.131 7.650 7.175 1.00 97.44 84 ALA A N 1
ATOM 617 C CA . ALA A 1 84 ? -7.395 6.960 8.436 1.00 97.44 84 ALA A CA 1
ATOM 618 C C . ALA A 1 84 ? -8.870 7.073 8.841 1.00 97.44 84 ALA A C 1
ATOM 620 O O . ALA A 1 84 ? -9.495 6.064 9.163 1.00 97.44 84 ALA A O 1
ATOM 621 N N . GLU A 1 85 ? -9.440 8.279 8.769 1.00 97.12 85 GLU A N 1
ATOM 622 C CA . GLU A 1 85 ? -10.856 8.516 9.049 1.00 97.12 85 GLU A CA 1
ATOM 623 C C . GLU A 1 85 ? -11.754 7.693 8.118 1.00 97.12 85 GLU A C 1
ATOM 625 O O . GLU A 1 85 ? -12.635 6.981 8.599 1.00 97.12 85 GLU A O 1
ATOM 630 N N . SER A 1 86 ? -11.494 7.728 6.804 1.00 96.31 86 SER A N 1
ATOM 631 C CA . SER A 1 86 ? -12.269 6.964 5.819 1.00 96.31 86 SER A CA 1
ATOM 632 C C . SER A 1 86 ? -12.210 5.457 6.083 1.00 96.31 86 SER A C 1
ATOM 634 O O . SER A 1 86 ? -13.245 4.798 6.108 1.00 96.31 86 SER A O 1
ATOM 636 N N . LEU A 1 87 ? -11.013 4.912 6.320 1.00 95.56 87 LEU A N 1
ATOM 637 C CA . LEU A 1 87 ? -10.805 3.478 6.527 1.00 95.56 87 LEU A CA 1
ATOM 638 C C . LEU A 1 87 ? -11.480 2.992 7.819 1.00 95.56 87 LEU A C 1
ATOM 640 O O . LEU A 1 87 ? -12.134 1.948 7.835 1.00 95.56 87 LEU A O 1
ATOM 644 N N . ILE A 1 88 ? -11.378 3.765 8.905 1.00 95.50 88 ILE A N 1
ATOM 645 C CA . ILE A 1 88 ? -12.019 3.429 10.182 1.00 95.50 88 ILE A CA 1
ATOM 646 C C . ILE A 1 88 ? -13.544 3.544 10.079 1.00 95.50 88 ILE A C 1
ATOM 648 O O . ILE A 1 88 ? -14.254 2.672 10.587 1.00 95.50 88 ILE A O 1
ATOM 652 N N . ALA A 1 89 ? -14.058 4.577 9.407 1.00 94.56 89 ALA A N 1
ATOM 653 C CA . ALA A 1 89 ? -15.491 4.745 9.191 1.00 94.56 89 ALA A CA 1
ATOM 654 C C . ALA A 1 89 ? -16.081 3.588 8.366 1.00 94.56 89 ALA A C 1
ATOM 656 O O . ALA A 1 89 ? -17.130 3.049 8.727 1.00 94.56 89 ALA A O 1
ATOM 657 N N . ASP A 1 90 ? -15.388 3.148 7.314 1.00 92.88 90 ASP A N 1
ATOM 658 C CA . ASP A 1 90 ? -15.808 1.999 6.507 1.00 92.88 90 ASP A CA 1
ATOM 659 C C . ASP A 1 90 ? -15.807 0.701 7.331 1.00 92.88 90 ASP A C 1
ATOM 661 O O . ASP A 1 90 ? -16.770 -0.074 7.278 1.00 92.88 90 ASP A O 1
ATOM 665 N N . ALA A 1 91 ? -14.782 0.485 8.162 1.00 90.62 91 ALA A N 1
ATOM 666 C CA . ALA A 1 91 ? -14.719 -0.657 9.074 1.00 90.62 91 ALA A CA 1
ATOM 667 C C . ALA A 1 91 ? -15.863 -0.648 10.104 1.00 90.62 91 ALA A C 1
ATOM 669 O O . ALA A 1 91 ? -16.428 -1.698 10.423 1.00 90.62 91 ALA A O 1
ATOM 670 N N . GLU A 1 92 ? -16.243 0.532 10.595 1.00 89.31 92 GLU A N 1
ATOM 671 C CA . GLU A 1 92 ? -17.368 0.713 11.509 1.00 89.31 92 GLU A CA 1
ATOM 672 C C . GLU A 1 92 ? -18.699 0.312 10.857 1.00 89.31 92 GLU A C 1
ATOM 674 O O . GLU A 1 92 ? -19.475 -0.469 11.422 1.00 89.31 92 GLU A O 1
ATOM 679 N N . VAL A 1 93 ? -18.940 0.797 9.634 1.00 87.94 93 VAL A N 1
ATOM 680 C CA . VAL A 1 93 ? -20.128 0.457 8.841 1.00 87.94 93 VAL A CA 1
ATOM 681 C C . VAL A 1 93 ? -20.162 -1.042 8.548 1.00 87.94 93 VAL A C 1
ATOM 683 O O . VAL A 1 93 ? -21.200 -1.685 8.722 1.00 87.94 93 VAL A O 1
ATOM 686 N N . TYR A 1 94 ? -19.030 -1.632 8.164 1.00 82.50 94 TYR A N 1
ATOM 687 C CA . TYR A 1 94 ? -18.936 -3.063 7.885 1.00 82.50 94 TYR A CA 1
ATOM 688 C C . TYR A 1 94 ? -19.181 -3.923 9.137 1.00 82.50 94 TYR A C 1
ATOM 690 O O . TYR A 1 94 ? -19.901 -4.928 9.082 1.00 82.50 94 TYR A O 1
ATOM 698 N N . GLY A 1 95 ? -18.641 -3.509 10.287 1.00 75.94 95 GLY A N 1
ATOM 699 C CA . GLY A 1 95 ? -18.866 -4.152 11.582 1.00 75.94 95 GLY A CA 1
ATOM 700 C C . GLY A 1 95 ? -20.334 -4.114 12.017 1.00 75.94 95 GLY A C 1
ATOM 701 O O . GLY A 1 95 ? -20.859 -5.116 12.513 1.00 75.94 95 GLY A O 1
ATOM 702 N N . ALA A 1 96 ? -21.031 -3.005 11.754 1.00 60.59 96 ALA A N 1
ATOM 703 C CA . ALA A 1 96 ? -22.454 -2.863 12.058 1.00 60.59 96 ALA A CA 1
ATOM 704 C C . ALA A 1 96 ? -23.332 -3.880 11.300 1.00 60.59 96 ALA A C 1
ATOM 706 O O . ALA A 1 96 ? -24.309 -4.384 11.855 1.00 60.59 96 ALA A O 1
ATOM 707 N N . VAL A 1 97 ? -22.971 -4.241 10.062 1.00 61.41 97 VAL A N 1
ATOM 708 C CA . VAL A 1 97 ? -23.752 -5.178 9.230 1.00 61.41 97 VAL A CA 1
ATOM 709 C C . VAL A 1 97 ? -23.634 -6.632 9.713 1.00 61.41 97 VAL A C 1
ATOM 711 O O . VAL A 1 97 ? -24.580 -7.410 9.568 1.00 61.41 97 VAL A O 1
ATOM 714 N N . LYS A 1 98 ? -22.509 -7.023 10.329 1.00 59.62 98 LYS A N 1
ATOM 715 C CA . LYS A 1 98 ? -22.284 -8.409 10.789 1.00 59.62 98 LYS A CA 1
ATOM 716 C C . LYS A 1 98 ? -22.827 -8.708 12.194 1.00 59.62 98 LYS A C 1
ATOM 718 O O . LYS A 1 98 ? -23.016 -9.878 12.527 1.00 59.62 98 LYS A O 1
ATOM 723 N N . SER A 1 99 ? -23.134 -7.692 13.003 1.00 54.94 99 SER A N 1
ATOM 724 C CA . SER A 1 99 ? -23.583 -7.849 14.399 1.00 54.94 99 SER A CA 1
ATOM 725 C C . SER A 1 99 ? -25.108 -8.006 14.563 1.00 54.94 99 SER A C 1
ATOM 727 O O . SER A 1 99 ? -25.702 -7.476 15.497 1.00 54.94 99 SER A O 1
ATOM 729 N N . SER A 1 100 ? -25.791 -8.746 13.686 1.00 54.12 100 SER A N 1
ATOM 730 C CA . SER A 1 100 ? -27.261 -8.867 13.747 1.00 54.12 100 SER A CA 1
ATOM 731 C C . SER A 1 100 ? -27.792 -9.832 14.821 1.00 54.12 100 SER A C 1
ATOM 733 O O . SER A 1 100 ? -28.997 -9.879 15.061 1.00 54.12 100 SER A O 1
ATOM 735 N N . LYS A 1 101 ? -26.924 -10.615 15.483 1.00 61.81 101 LYS A N 1
ATOM 736 C CA . LYS A 1 101 ? -27.336 -11.628 16.480 1.00 61.81 101 LYS A CA 1
ATOM 737 C C . LYS A 1 101 ? -27.153 -11.222 17.941 1.00 61.81 101 LYS A C 1
ATOM 739 O O . LYS A 1 101 ? -27.675 -11.904 18.819 1.00 61.81 101 LYS A O 1
ATOM 744 N N . ILE A 1 102 ? -26.440 -10.135 18.217 1.00 59.31 102 ILE A N 1
ATOM 745 C CA . ILE A 1 102 ? -26.232 -9.620 19.571 1.00 59.31 102 ILE A CA 1
ATOM 746 C C . ILE A 1 102 ? -26.430 -8.111 19.471 1.00 59.31 102 ILE A C 1
ATOM 748 O O . ILE A 1 102 ? -25.775 -7.482 18.647 1.00 59.31 102 ILE A O 1
ATOM 752 N N . ASN A 1 103 ? -27.333 -7.544 20.280 1.00 56.88 103 ASN A N 1
ATOM 753 C CA . ASN A 1 103 ? -27.586 -6.098 20.403 1.00 56.88 103 ASN A CA 1
ATOM 754 C C . ASN A 1 103 ? -26.375 -5.367 21.020 1.00 56.88 103 ASN A C 1
ATOM 756 O O . ASN A 1 103 ? -26.486 -4.680 22.034 1.00 56.88 103 ASN A O 1
ATOM 760 N N . ILE A 1 104 ? -25.194 -5.554 20.446 1.00 60.88 104 ILE A N 1
ATOM 761 C CA . ILE A 1 104 ? -24.061 -4.667 20.632 1.00 60.88 104 ILE A CA 1
ATOM 762 C C . ILE A 1 104 ? -24.397 -3.476 19.742 1.00 60.88 104 ILE A C 1
ATOM 764 O O . ILE A 1 104 ? -24.624 -3.638 18.543 1.00 60.88 104 ILE A O 1
ATOM 768 N N . GLY A 1 105 ? -24.567 -2.306 20.358 1.00 68.81 105 GLY A N 1
ATOM 769 C CA . GLY A 1 105 ? -24.830 -1.066 19.637 1.00 68.81 105 GLY A CA 1
ATOM 770 C C . GLY A 1 105 ? -23.774 -0.807 18.564 1.00 68.81 105 GLY A C 1
ATOM 771 O O . GLY A 1 105 ? -22.756 -1.494 18.496 1.00 68.81 105 GLY A O 1
ATOM 772 N N . ARG A 1 106 ? -24.028 0.193 17.717 1.00 76.31 106 ARG A N 1
ATOM 773 C CA . ARG A 1 106 ? -23.079 0.646 16.696 1.00 76.31 106 ARG A CA 1
ATOM 774 C C . ARG A 1 106 ? -21.674 0.729 17.306 1.00 76.31 106 ARG A C 1
ATOM 776 O O . ARG A 1 106 ? -21.485 1.410 18.313 1.00 76.31 106 ARG A O 1
ATOM 783 N N . LEU A 1 107 ? -20.744 -0.032 16.732 1.00 85.56 107 LEU A N 1
ATOM 784 C CA . LEU A 1 107 ? -19.335 0.024 17.094 1.00 85.56 107 LEU A CA 1
ATOM 785 C C . LEU A 1 107 ? -18.888 1.477 16.894 1.00 85.56 107 LEU A C 1
ATOM 787 O O . LEU A 1 107 ? -19.245 2.059 15.884 1.00 85.56 107 LEU A O 1
ATOM 791 N N . ASP A 1 108 ? -18.211 2.080 17.862 1.00 90.62 108 ASP A N 1
ATOM 792 C CA . ASP A 1 108 ? -17.718 3.457 17.748 1.00 90.62 108 ASP A CA 1
ATOM 793 C C . ASP A 1 108 ? -16.195 3.393 17.692 1.00 90.62 108 ASP A C 1
ATOM 795 O O . ASP A 1 108 ? -15.517 3.404 18.722 1.00 90.62 108 ASP A O 1
ATOM 799 N N . LEU A 1 109 ? -15.670 3.193 16.481 1.00 92.81 109 LEU A N 1
ATOM 800 C CA . LEU A 1 109 ? -14.230 3.041 16.267 1.00 92.81 109 LEU A CA 1
ATOM 801 C C . LEU A 1 109 ? -13.528 4.389 16.178 1.00 92.81 109 LEU A C 1
ATOM 803 O O . LEU A 1 109 ? -12.371 4.502 16.578 1.00 92.81 109 LEU A O 1
ATOM 807 N N . LEU A 1 110 ? -14.230 5.410 15.685 1.00 93.88 110 LEU A N 1
ATOM 808 C CA . LEU A 1 110 ? -13.689 6.758 15.537 1.00 93.88 110 LEU A CA 1
ATOM 809 C C . LEU A 1 110 ? -13.379 7.408 16.892 1.00 93.88 110 LEU A C 1
ATOM 811 O O . LEU A 1 110 ? -12.438 8.194 16.995 1.00 93.88 110 LEU A O 1
ATOM 815 N N . SER A 1 111 ? -14.112 7.051 17.951 1.00 95.19 111 SER A N 1
ATOM 816 C CA . SER A 1 111 ? -13.799 7.503 19.311 1.00 95.19 111 SER A CA 1
ATOM 817 C C . SER A 1 111 ? -12.558 6.834 19.924 1.00 95.19 111 SER A C 1
ATOM 819 O O . SER A 1 111 ? -12.013 7.354 20.907 1.00 95.19 111 SER A O 1
ATOM 821 N N . ASP A 1 112 ? -12.074 5.709 19.378 1.00 96.06 112 ASP A N 1
ATOM 822 C CA . ASP A 1 112 ? -10.843 5.067 19.848 1.00 96.06 112 ASP A CA 1
ATOM 823 C C . ASP A 1 112 ? -9.609 5.813 19.317 1.00 96.06 112 ASP A C 1
ATOM 825 O O . ASP A 1 112 ? -9.084 5.556 18.232 1.00 96.06 112 ASP A O 1
ATOM 829 N N . LYS A 1 113 ? -9.107 6.740 20.139 1.00 97.06 113 LYS A N 1
ATOM 830 C CA . LYS A 1 113 ? -7.925 7.553 19.822 1.00 97.06 113 LYS A CA 1
ATOM 831 C C . LYS A 1 113 ? -6.675 6.723 19.535 1.00 97.06 113 LYS A C 1
ATOM 833 O O . LYS A 1 113 ? -5.862 7.152 18.724 1.00 97.06 113 LYS A O 1
ATOM 838 N N . GLN A 1 114 ? -6.492 5.581 20.203 1.00 96.56 114 GLN A N 1
ATOM 839 C CA . GLN A 1 114 ? -5.299 4.754 20.014 1.00 96.56 114 GLN A CA 1
ATOM 840 C C . GLN A 1 114 ? -5.345 4.059 18.656 1.00 96.56 114 GLN A C 1
ATOM 842 O O . GLN A 1 114 ? -4.337 4.049 17.945 1.00 96.56 114 GLN A O 1
ATOM 847 N N . LEU A 1 115 ? -6.509 3.511 18.292 1.00 95.38 115 LEU A N 1
ATOM 848 C CA . LEU A 1 115 ? -6.727 2.926 16.973 1.00 95.38 115 LEU A CA 1
ATOM 849 C C . LEU A 1 115 ? -6.482 3.976 15.889 1.00 95.38 115 LEU A C 1
ATOM 851 O O . LEU A 1 115 ? -5.644 3.756 15.017 1.00 95.38 115 LEU A O 1
ATOM 855 N N . TYR A 1 116 ? -7.137 5.136 16.000 1.00 97.88 116 TYR A N 1
ATOM 856 C CA . TYR A 1 116 ? -7.004 6.227 15.035 1.00 97.88 116 TYR A CA 1
ATOM 857 C C . TYR A 1 116 ? -5.547 6.653 14.838 1.00 97.88 116 TYR A C 1
ATOM 859 O O . TYR A 1 116 ? -5.046 6.636 13.717 1.00 97.88 116 TYR A O 1
ATOM 867 N N . GLN A 1 117 ? -4.838 6.958 15.931 1.00 97.81 117 GLN A N 1
ATOM 868 C CA . GLN A 1 117 ? -3.437 7.382 15.875 1.00 97.81 117 GLN A CA 1
ATOM 869 C C . GLN A 1 117 ? -2.529 6.304 15.279 1.00 97.81 117 GLN A C 1
ATOM 871 O O . GLN A 1 117 ? -1.632 6.622 14.506 1.00 97.81 117 GLN A O 1
ATOM 876 N N . THR A 1 118 ? -2.766 5.028 15.596 1.00 97.12 118 THR A N 1
ATOM 877 C CA . THR A 1 118 ? -1.961 3.922 15.055 1.00 97.12 118 THR A CA 1
ATOM 878 C C . THR A 1 118 ? -2.158 3.779 13.546 1.00 97.12 118 THR A C 1
ATOM 880 O O . THR A 1 118 ? -1.175 3.649 12.816 1.00 97.12 118 THR A O 1
ATOM 883 N N . VAL A 1 119 ? -3.409 3.833 13.075 1.00 97.19 119 VAL A N 1
ATOM 884 C CA . VAL A 1 119 ? -3.743 3.779 11.643 1.00 97.19 119 VAL A CA 1
ATOM 885 C C . VAL A 1 119 ? -3.139 4.980 10.917 1.00 97.19 119 VAL A C 1
ATOM 887 O O . VAL A 1 119 ? -2.413 4.810 9.938 1.00 97.19 119 VAL A O 1
ATOM 890 N N . GLU A 1 120 ? -3.364 6.190 11.430 1.00 97.88 120 GLU A N 1
ATOM 891 C CA . GLU A 1 120 ? -2.827 7.426 10.861 1.00 97.88 120 GLU A CA 1
ATOM 892 C C . GLU A 1 120 ? -1.292 7.397 10.791 1.00 97.88 120 GLU A C 1
ATOM 894 O O . GLU A 1 120 ? -0.718 7.688 9.743 1.00 97.88 120 GLU A O 1
ATOM 899 N N . ASP A 1 121 ? -0.609 6.978 11.860 1.00 96.88 121 ASP A N 1
ATOM 900 C CA . ASP A 1 121 ? 0.852 6.863 11.909 1.00 96.88 121 ASP A CA 1
ATOM 901 C C . ASP A 1 121 ? 1.403 5.887 10.864 1.00 96.88 121 ASP A C 1
ATOM 903 O O . ASP A 1 121 ? 2.454 6.147 10.266 1.00 96.88 121 ASP A O 1
ATOM 907 N N . GLN A 1 122 ? 0.730 4.754 10.648 1.00 95.25 122 GLN A N 1
ATOM 908 C CA . GLN A 1 122 ? 1.127 3.768 9.642 1.00 95.25 122 GLN A CA 1
ATOM 909 C C . GLN A 1 122 ? 0.961 4.314 8.222 1.00 95.25 122 GLN A C 1
ATOM 911 O O . GLN A 1 122 ? 1.886 4.183 7.412 1.00 95.25 122 GLN A O 1
ATOM 916 N N . ILE A 1 123 ? -0.168 4.968 7.932 1.00 95.81 123 ILE A N 1
ATOM 917 C CA . ILE A 1 123 ? -0.427 5.601 6.632 1.00 95.81 123 ILE A CA 1
ATOM 918 C C . ILE A 1 123 ? 0.581 6.730 6.394 1.00 95.81 123 ILE A C 1
ATOM 920 O O . ILE A 1 123 ? 1.219 6.777 5.342 1.00 95.81 123 ILE A O 1
ATOM 924 N N . ARG A 1 124 ? 0.802 7.594 7.392 1.00 95.31 124 ARG A N 1
ATOM 925 C CA . ARG A 1 124 ? 1.741 8.722 7.328 1.00 95.31 124 ARG A CA 1
ATOM 926 C C . ARG A 1 124 ? 3.151 8.266 6.971 1.00 95.31 124 ARG A C 1
ATOM 928 O O . ARG A 1 124 ? 3.771 8.843 6.082 1.00 95.31 124 ARG A O 1
ATOM 935 N N . LYS A 1 125 ? 3.667 7.223 7.632 1.00 92.12 125 LYS A N 1
ATOM 936 C CA . LYS A 1 125 ? 5.015 6.685 7.366 1.00 92.12 125 LYS A CA 1
ATOM 937 C C . LYS A 1 125 ? 5.161 6.193 5.926 1.00 92.12 125 LYS A C 1
ATOM 939 O O . LYS A 1 125 ? 6.175 6.474 5.294 1.00 92.12 125 LYS A O 1
ATOM 944 N N . GLN A 1 126 ? 4.158 5.489 5.408 1.00 92.38 126 GLN A N 1
ATOM 945 C CA . GLN A 1 126 ? 4.197 4.931 4.055 1.00 92.38 126 GLN A CA 1
ATOM 946 C C . GLN A 1 126 ? 4.008 6.014 2.984 1.00 92.38 126 GLN A C 1
ATOM 948 O O . GLN A 1 126 ? 4.771 6.056 2.020 1.00 92.38 126 GLN A O 1
ATOM 953 N N . LEU A 1 127 ? 3.091 6.965 3.192 1.00 91.62 127 LEU A N 1
ATOM 954 C CA . LEU A 1 127 ? 2.942 8.133 2.318 1.00 91.62 127 LEU A CA 1
ATOM 955 C C . LEU A 1 127 ? 4.188 9.016 2.311 1.00 91.62 127 LEU A C 1
ATOM 957 O O . LEU A 1 127 ? 4.568 9.513 1.257 1.00 91.62 127 LEU A O 1
ATOM 961 N N . MET A 1 128 ? 4.858 9.187 3.453 1.00 89.31 128 MET A N 1
ATOM 962 C CA . MET A 1 128 ? 6.118 9.931 3.521 1.00 89.31 128 MET A CA 1
ATOM 963 C C . MET A 1 128 ? 7.195 9.294 2.638 1.00 89.31 128 MET A C 1
ATOM 965 O O . MET A 1 128 ? 7.966 10.004 2.002 1.00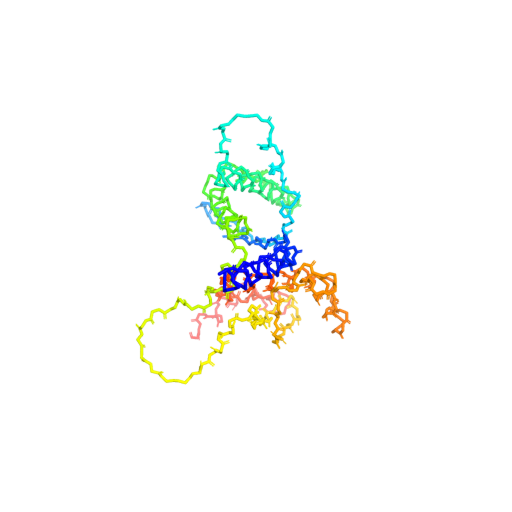 89.31 128 MET A O 1
ATOM 969 N N . ILE A 1 129 ? 7.241 7.963 2.571 1.00 84.62 129 ILE A N 1
ATOM 970 C CA . ILE A 1 129 ? 8.159 7.248 1.680 1.00 84.62 129 ILE A CA 1
ATOM 971 C C . ILE A 1 129 ? 7.729 7.443 0.223 1.00 84.62 129 ILE A C 1
ATOM 973 O O . ILE A 1 129 ? 8.561 7.800 -0.604 1.00 84.62 129 ILE A O 1
ATOM 977 N N . GLY A 1 130 ? 6.442 7.279 -0.087 1.00 84.06 130 GLY A N 1
ATOM 978 C CA . GLY A 1 130 ? 5.925 7.408 -1.452 1.00 84.06 130 GLY A CA 1
ATOM 979 C C . GLY A 1 130 ? 6.033 8.819 -2.050 1.00 84.06 130 GLY A C 1
ATOM 980 O O . GLY A 1 130 ? 6.339 8.957 -3.232 1.00 84.06 130 GLY A O 1
ATOM 981 N N . LEU A 1 131 ? 5.805 9.857 -1.238 1.00 83.94 131 LEU A N 1
ATOM 982 C CA . LEU A 1 131 ? 5.804 11.268 -1.653 1.00 83.94 131 LEU A CA 1
ATOM 983 C C . LEU A 1 131 ? 7.134 11.987 -1.397 1.00 83.94 131 LEU A C 1
ATOM 985 O O . LEU A 1 131 ? 7.449 12.951 -2.089 1.00 83.94 131 LEU A O 1
ATOM 989 N N . GLY A 1 132 ? 7.876 11.573 -0.367 1.00 68.94 132 GLY A N 1
ATOM 990 C CA . GLY A 1 132 ? 9.092 12.243 0.096 1.00 68.94 132 GLY A CA 1
ATOM 991 C C . GLY A 1 132 ? 10.392 11.571 -0.338 1.00 68.94 132 GLY A C 1
ATOM 992 O O . GLY A 1 132 ? 11.445 12.204 -0.254 1.00 68.94 132 GLY A O 1
ATOM 993 N N . ALA A 1 133 ? 10.365 10.317 -0.801 1.00 61.91 133 ALA A N 1
ATOM 994 C CA . ALA A 1 133 ? 11.542 9.743 -1.433 1.00 61.91 133 ALA A CA 1
ATOM 995 C C . ALA A 1 133 ? 11.735 10.408 -2.798 1.00 61.91 133 ALA A C 1
ATOM 997 O O . ALA A 1 133 ? 10.906 10.257 -3.697 1.00 61.91 133 ALA A O 1
ATOM 998 N N . ASP A 1 134 ? 12.872 11.080 -2.985 1.00 62.81 134 ASP A N 1
ATOM 999 C CA . ASP A 1 134 ? 13.420 11.232 -4.327 1.00 62.81 134 ASP A CA 1
ATOM 1000 C C . ASP A 1 134 ? 13.461 9.820 -4.908 1.00 62.81 134 ASP A C 1
ATOM 1002 O O . ASP A 1 134 ? 14.169 8.959 -4.380 1.00 62.81 134 ASP A O 1
ATOM 1006 N N . LYS A 1 135 ? 12.651 9.540 -5.935 1.00 63.75 135 LYS A N 1
ATOM 1007 C CA . LYS A 1 135 ? 12.475 8.173 -6.455 1.00 63.75 135 LYS A CA 1
ATOM 1008 C C . LYS A 1 135 ? 13.815 7.551 -6.908 1.00 63.75 135 LYS A C 1
ATOM 1010 O O . LYS A 1 135 ? 13.953 6.335 -6.961 1.00 63.75 135 LYS A O 1
ATOM 1015 N N . THR A 1 136 ? 14.838 8.384 -7.126 1.00 53.62 136 THR A N 1
ATOM 1016 C CA . THR A 1 136 ? 16.246 8.019 -7.356 1.00 53.62 136 THR A CA 1
ATOM 1017 C C . THR A 1 136 ? 16.949 7.404 -6.137 1.00 53.62 136 THR A C 1
ATOM 1019 O O . THR A 1 136 ? 17.845 6.586 -6.301 1.00 53.62 136 THR A O 1
ATOM 1022 N N . THR A 1 137 ? 16.551 7.751 -4.911 1.00 56.69 137 THR A N 1
ATOM 1023 C CA . THR A 1 137 ? 17.110 7.204 -3.661 1.00 56.69 137 THR A CA 1
ATOM 1024 C C . THR A 1 137 ? 16.555 5.828 -3.302 1.00 56.69 137 THR A C 1
ATOM 1026 O O . THR A 1 137 ? 17.231 5.077 -2.601 1.00 56.69 137 THR A O 1
ATOM 1029 N N . LEU A 1 138 ? 15.370 5.463 -3.815 1.00 58.31 138 LEU A N 1
ATOM 1030 C CA . LEU A 1 138 ? 14.816 4.106 -3.684 1.00 58.31 138 LEU A CA 1
ATOM 1031 C C . LEU A 1 138 ? 15.737 3.070 -4.343 1.00 58.31 138 LEU A C 1
ATOM 1033 O O . LEU A 1 138 ? 15.921 1.979 -3.815 1.00 58.31 138 LEU A O 1
ATOM 1037 N N . ILE A 1 139 ? 16.398 3.460 -5.436 1.00 55.91 139 ILE A N 1
ATOM 1038 C CA . ILE A 1 139 ? 17.338 2.628 -6.197 1.00 55.91 139 ILE A CA 1
ATOM 1039 C C . ILE A 1 139 ? 18.622 2.330 -5.399 1.00 55.91 139 ILE A C 1
ATOM 1041 O O . ILE A 1 139 ? 19.231 1.279 -5.579 1.00 55.91 139 ILE A O 1
ATOM 1045 N N . SER A 1 140 ? 19.031 3.213 -4.482 1.00 51.44 140 SER A N 1
ATOM 1046 C CA . SER A 1 140 ? 20.303 3.087 -3.749 1.00 51.44 140 SER A CA 1
ATOM 1047 C C . SER A 1 140 ? 20.177 2.468 -2.353 1.00 51.44 140 SER A C 1
ATOM 1049 O O . SER A 1 140 ? 21.189 2.199 -1.712 1.00 51.44 140 SER A O 1
ATOM 1051 N N . ARG A 1 141 ? 18.960 2.256 -1.836 1.00 51.47 141 ARG A N 1
ATOM 1052 C CA . ARG A 1 141 ? 18.728 1.946 -0.410 1.00 51.47 141 ARG A CA 1
ATOM 1053 C C . ARG A 1 141 ? 18.749 0.455 -0.045 1.00 51.47 141 ARG A C 1
ATOM 1055 O O . ARG A 1 141 ? 18.353 0.095 1.060 1.00 51.47 141 ARG A O 1
ATOM 1062 N N . GLY A 1 142 ? 19.238 -0.399 -0.944 1.00 47.53 142 GLY A N 1
ATOM 1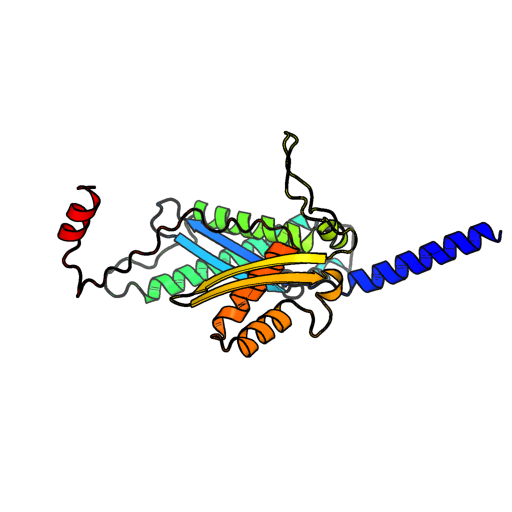063 C CA . GLY A 1 142 ? 19.291 -1.852 -0.763 1.00 47.53 142 GLY A CA 1
ATOM 1064 C C . GLY A 1 142 ? 20.327 -2.379 0.240 1.00 47.53 142 GLY A C 1
ATOM 1065 O O . GLY A 1 142 ? 20.348 -3.586 0.463 1.00 47.53 142 GLY A O 1
ATOM 1066 N N . ASP A 1 143 ? 21.162 -1.532 0.856 1.00 42.53 143 ASP A N 1
ATOM 1067 C CA . ASP A 1 143 ? 22.180 -1.984 1.812 1.00 42.53 143 ASP A CA 1
ATOM 1068 C C . ASP A 1 143 ? 22.109 -1.210 3.136 1.00 42.53 143 ASP A C 1
ATOM 1070 O O . ASP A 1 143 ? 22.353 -0.006 3.217 1.00 42.53 143 ASP A O 1
ATOM 1074 N N . GLY A 1 144 ? 21.696 -1.911 4.189 1.00 40.00 144 GLY A N 1
ATOM 1075 C CA . GLY A 1 144 ? 21.406 -1.321 5.488 1.00 40.00 144 GLY A CA 1
ATOM 1076 C C . GLY A 1 144 ? 21.170 -2.361 6.574 1.00 40.00 144 GLY A C 1
ATOM 1077 O O . GLY A 1 144 ? 20.170 -2.292 7.289 1.00 40.00 144 GLY A O 1
ATOM 1078 N N . ARG A 1 145 ? 22.079 -3.334 6.717 1.00 42.44 145 ARG A N 1
ATOM 1079 C CA . ARG A 1 145 ? 22.199 -4.134 7.946 1.00 42.44 145 ARG A CA 1
ATOM 1080 C C . ARG A 1 145 ? 23.662 -4.249 8.380 1.00 42.44 145 ARG A C 1
ATOM 1082 O O . ARG A 1 145 ? 24.460 -4.897 7.721 1.00 42.44 145 ARG A O 1
ATOM 1089 N N . ASN A 1 146 ? 23.932 -3.592 9.510 1.00 37.12 146 ASN A N 1
ATOM 1090 C CA . ASN A 1 146 ? 24.994 -3.777 10.503 1.00 37.12 146 ASN A CA 1
ATOM 1091 C C . ASN A 1 146 ? 26.079 -4.834 10.223 1.00 37.12 146 ASN A C 1
ATOM 1093 O O . ASN A 1 146 ? 25.797 -6.018 10.047 1.00 37.12 146 ASN A O 1
ATOM 1097 N N . GLU A 1 147 ? 27.331 -4.393 10.364 1.00 38.31 147 GLU A N 1
ATOM 1098 C CA . GLU A 1 147 ? 28.510 -5.225 10.607 1.00 38.31 147 GLU A CA 1
ATOM 1099 C C . GLU A 1 147 ? 28.236 -6.297 11.681 1.00 38.31 147 GLU A C 1
ATOM 1101 O O . GLU A 1 147 ? 27.952 -5.941 12.821 1.00 38.31 147 GLU A O 1
ATOM 1106 N N . GLN A 1 148 ? 28.341 -7.589 11.325 1.00 33.88 148 GLN A N 1
ATOM 1107 C CA . GLN A 1 148 ? 29.216 -8.583 11.984 1.00 33.88 148 GLN A CA 1
ATOM 1108 C C . GLN A 1 148 ? 29.190 -9.943 11.237 1.00 33.88 148 GLN A C 1
ATOM 1110 O O . GLN A 1 148 ? 28.288 -10.755 11.392 1.00 33.88 148 GLN A O 1
ATOM 1115 N N . THR A 1 149 ? 30.210 -10.159 10.401 1.00 32.84 149 THR A N 1
ATOM 1116 C CA . THR A 1 149 ? 30.939 -11.420 10.123 1.00 32.84 149 THR A CA 1
ATOM 1117 C C . THR A 1 149 ? 30.178 -12.766 10.083 1.00 32.84 149 THR A C 1
ATOM 1119 O O . THR A 1 149 ? 29.942 -13.382 11.116 1.00 32.84 149 THR A O 1
ATOM 1122 N N . THR A 1 150 ? 29.954 -13.331 8.886 1.00 31.50 150 THR A N 1
ATOM 1123 C CA . THR A 1 150 ? 30.623 -14.547 8.332 1.00 31.50 150 THR A CA 1
ATOM 1124 C C . THR A 1 150 ? 29.826 -15.171 7.166 1.00 31.50 150 THR A C 1
ATOM 1126 O O . THR A 1 150 ? 28.755 -15.729 7.344 1.00 31.50 150 THR A O 1
ATOM 1129 N N . SER A 1 151 ? 30.419 -15.089 5.967 1.00 44.22 151 SER A N 1
ATOM 1130 C CA . SER A 1 151 ? 30.346 -16.014 4.816 1.00 44.22 151 SER A CA 1
ATOM 1131 C C . SER A 1 151 ? 29.005 -16.588 4.311 1.00 44.22 151 SER A C 1
ATOM 1133 O O . SER A 1 151 ? 28.364 -17.409 4.956 1.00 44.22 151 SER A O 1
ATOM 1135 N N . SER A 1 152 ? 28.787 -16.338 3.009 1.00 38.72 152 SER A N 1
ATOM 1136 C CA . SER A 1 152 ? 27.961 -17.064 2.022 1.00 38.72 152 SER A CA 1
ATOM 1137 C C . SER A 1 152 ? 26.478 -16.690 1.890 1.00 38.72 152 SER A C 1
ATOM 1139 O O . SER A 1 152 ? 25.591 -17.404 2.339 1.00 38.72 152 SER A O 1
ATOM 1141 N N . SER A 1 153 ? 26.215 -15.595 1.167 1.00 33.62 153 SER A N 1
ATOM 1142 C CA . SER A 1 153 ? 25.333 -15.532 -0.022 1.00 33.62 153 SER A CA 1
ATOM 1143 C C . SER A 1 153 ? 25.132 -14.062 -0.383 1.00 33.62 153 SER A C 1
ATOM 1145 O O . SER A 1 153 ? 24.256 -13.390 0.152 1.00 33.62 153 SER A O 1
ATOM 1147 N N . ALA A 1 154 ? 26.012 -13.543 -1.240 1.00 35.97 154 ALA A N 1
ATOM 1148 C CA . ALA A 1 154 ? 25.917 -12.181 -1.744 1.00 35.97 154 ALA A CA 1
ATOM 1149 C C . ALA A 1 154 ? 24.665 -12.054 -2.625 1.00 35.97 154 ALA A C 1
ATOM 1151 O O . ALA A 1 154 ? 24.592 -12.660 -3.693 1.00 35.97 154 ALA A O 1
ATOM 1152 N N . VAL A 1 155 ? 23.682 -11.281 -2.166 1.00 41.12 155 VAL A N 1
ATOM 1153 C CA . VAL A 1 155 ? 22.642 -10.720 -3.033 1.00 41.12 155 VAL A CA 1
ATOM 1154 C C . VAL A 1 155 ? 23.317 -9.591 -3.815 1.00 41.12 155 VAL A C 1
ATOM 1156 O O . VAL A 1 155 ? 23.868 -8.694 -3.176 1.00 41.12 155 VAL A O 1
ATOM 1159 N N . PRO A 1 156 ? 23.355 -9.618 -5.158 1.00 42.06 156 PRO A N 1
ATOM 1160 C CA . PRO A 1 156 ? 23.950 -8.529 -5.908 1.00 42.06 156 PRO A CA 1
ATOM 1161 C C . PRO A 1 156 ? 22.978 -7.347 -5.891 1.00 42.06 156 PRO A C 1
ATOM 1163 O O . PRO A 1 156 ? 21.950 -7.359 -6.565 1.00 42.06 156 PRO A O 1
ATOM 1166 N N . THR A 1 157 ? 23.304 -6.323 -5.109 1.00 42.62 157 THR A N 1
ATOM 1167 C CA . THR A 1 157 ? 22.848 -4.950 -5.332 1.00 42.62 157 THR A CA 1
ATOM 1168 C C . THR A 1 157 ? 23.297 -4.551 -6.735 1.00 42.62 157 THR A C 1
ATOM 1170 O O . THR A 1 157 ? 24.493 -4.500 -7.016 1.00 42.62 157 THR A O 1
ATOM 1173 N N . SER A 1 158 ? 22.350 -4.338 -7.649 1.00 46.12 158 SER A N 1
ATOM 1174 C CA . SER A 1 158 ? 22.669 -3.778 -8.959 1.00 46.12 158 SER A CA 1
ATOM 1175 C C . SER A 1 158 ? 22.450 -2.270 -8.908 1.00 46.12 158 SER A C 1
ATOM 1177 O O . SER A 1 158 ? 21.339 -1.808 -8.657 1.00 46.12 158 SER A O 1
ATOM 1179 N N . ASP A 1 159 ? 23.504 -1.505 -9.189 1.00 55.88 159 ASP A N 1
ATOM 1180 C CA . ASP A 1 159 ? 23.498 -0.039 -9.356 1.00 55.88 159 ASP A CA 1
ATOM 1181 C C . ASP A 1 159 ? 22.547 0.462 -10.475 1.00 55.88 159 ASP A C 1
ATOM 1183 O O . ASP A 1 159 ? 22.513 1.651 -10.785 1.00 55.88 159 ASP A O 1
ATOM 1187 N N . ASN A 1 160 ? 21.752 -0.424 -11.087 1.00 66.12 160 ASN A N 1
ATOM 1188 C CA . ASN A 1 160 ? 20.927 -0.157 -12.263 1.00 66.12 160 ASN A CA 1
ATOM 1189 C C . ASN A 1 160 ? 19.420 -0.043 -11.963 1.00 66.12 160 ASN A C 1
ATOM 1191 O O . ASN A 1 160 ? 18.639 0.065 -12.901 1.00 66.12 160 ASN A O 1
ATOM 1195 N N . GLY A 1 161 ? 18.980 -0.069 -10.699 1.00 76.88 161 GLY A N 1
ATOM 1196 C CA . GLY A 1 161 ? 17.548 0.039 -10.370 1.00 76.88 161 GLY A CA 1
ATOM 1197 C C . GLY A 1 161 ? 16.738 -1.233 -10.614 1.00 76.88 161 GLY A C 1
ATOM 1198 O O . GLY A 1 161 ? 15.518 -1.161 -10.719 1.00 76.88 161 GLY A O 1
ATOM 1199 N N . VAL A 1 162 ? 17.394 -2.395 -10.663 1.00 86.00 162 VAL A N 1
ATOM 1200 C CA . VAL A 1 162 ? 16.719 -3.698 -10.714 1.00 86.00 162 VAL A CA 1
ATOM 1201 C C . VAL A 1 162 ? 16.587 -4.268 -9.301 1.00 86.00 162 VAL A C 1
ATOM 1203 O O . VAL A 1 162 ? 17.582 -4.421 -8.590 1.00 86.00 162 VAL A O 1
ATOM 1206 N N . VAL A 1 163 ? 15.358 -4.603 -8.911 1.00 88.31 163 VAL A N 1
ATOM 1207 C CA . VAL A 1 163 ? 14.991 -5.206 -7.625 1.00 88.31 163 VAL A CA 1
ATOM 1208 C C . VAL A 1 163 ? 14.523 -6.640 -7.860 1.00 88.31 163 VAL A C 1
ATOM 1210 O O . VAL A 1 163 ? 13.694 -6.898 -8.728 1.00 88.31 163 VAL A O 1
ATOM 1213 N N . ARG A 1 164 ? 15.029 -7.589 -7.067 1.00 90.75 164 ARG A N 1
ATOM 1214 C CA . ARG A 1 164 ? 14.536 -8.973 -7.064 1.00 90.75 164 ARG A CA 1
ATOM 1215 C C . ARG A 1 164 ? 13.223 -9.035 -6.283 1.00 90.75 164 ARG A C 1
ATOM 1217 O O . ARG A 1 164 ? 13.238 -8.906 -5.060 1.00 90.75 164 ARG A O 1
ATOM 1224 N N . ILE A 1 165 ? 12.116 -9.260 -6.977 1.00 92.69 165 ILE A N 1
ATOM 1225 C CA . ILE A 1 165 ? 10.787 -9.411 -6.386 1.00 92.69 165 ILE A CA 1
ATOM 1226 C C . ILE A 1 165 ? 10.559 -10.875 -6.030 1.00 92.69 165 ILE A C 1
ATOM 1228 O O . ILE A 1 165 ? 10.734 -11.762 -6.862 1.00 92.69 165 ILE A O 1
ATOM 1232 N N . LYS A 1 166 ? 10.141 -11.122 -4.790 1.00 93.75 166 LYS A N 1
ATOM 1233 C CA . LYS A 1 166 ? 9.746 -12.436 -4.276 1.00 93.75 166 LYS A CA 1
ATOM 1234 C C . LYS A 1 166 ? 8.277 -12.401 -3.891 1.00 93.75 166 LYS A C 1
ATOM 1236 O O . LYS A 1 166 ? 7.900 -11.716 -2.941 1.00 93.75 166 LYS A O 1
ATOM 1241 N N . LEU A 1 167 ? 7.447 -13.143 -4.608 1.00 93.06 167 LEU A N 1
ATOM 1242 C CA . LEU A 1 167 ? 6.032 -13.296 -4.298 1.00 93.06 167 LEU A CA 1
ATOM 1243 C C . LEU A 1 167 ? 5.848 -14.475 -3.346 1.00 93.06 167 LEU A C 1
ATOM 1245 O O . LEU A 1 167 ? 6.352 -15.569 -3.587 1.00 93.06 167 LEU A O 1
ATOM 1249 N N . ARG A 1 168 ? 5.134 -14.239 -2.243 1.00 91.62 168 ARG A N 1
ATOM 1250 C CA . ARG A 1 168 ? 4.729 -15.260 -1.264 1.00 91.62 168 ARG A CA 1
ATOM 1251 C C . ARG A 1 168 ? 3.327 -14.942 -0.771 1.00 91.62 168 ARG A C 1
ATOM 1253 O O . ARG A 1 168 ? 3.146 -14.391 0.312 1.00 91.62 168 ARG A O 1
ATOM 1260 N N . ILE A 1 169 ? 2.338 -15.227 -1.606 1.00 90.62 169 ILE A N 1
ATOM 1261 C CA . ILE A 1 169 ? 0.953 -14.815 -1.378 1.00 90.62 169 ILE A CA 1
ATOM 1262 C C . ILE A 1 169 ? 0.121 -16.054 -1.097 1.00 90.62 169 ILE A C 1
ATOM 1264 O O . ILE A 1 169 ? 0.196 -17.045 -1.818 1.00 90.62 169 ILE A O 1
ATOM 1268 N N . ARG A 1 170 ? -0.687 -15.997 -0.041 1.00 89.88 170 ARG A N 1
ATOM 1269 C CA . ARG A 1 170 ? -1.682 -17.023 0.262 1.00 89.88 170 ARG A CA 1
ATOM 1270 C C . ARG A 1 170 ? -3.048 -16.375 0.345 1.00 89.88 170 ARG A C 1
ATOM 1272 O O . ARG A 1 170 ? -3.232 -15.432 1.109 1.00 89.88 170 ARG A O 1
ATOM 1279 N N . HIS A 1 171 ? -3.985 -16.904 -0.424 1.00 86.69 171 HIS A N 1
ATOM 1280 C CA . HIS A 1 171 ? -5.386 -16.527 -0.359 1.00 86.69 171 HIS A CA 1
ATOM 1281 C C . HIS A 1 171 ? -6.207 -17.812 -0.322 1.00 86.69 171 HIS A C 1
ATOM 1283 O O . HIS A 1 171 ? -6.127 -18.633 -1.237 1.00 86.69 171 HIS A O 1
ATOM 1289 N N . GLU A 1 172 ? -6.945 -18.010 0.770 1.00 86.62 172 GLU A N 1
ATOM 1290 C CA . GLU A 1 172 ? -7.695 -19.241 1.036 1.00 86.62 172 GLU A CA 1
ATOM 1291 C C . GLU A 1 172 ? -6.822 -20.507 0.894 1.00 86.62 172 GLU A C 1
ATOM 1293 O O . GLU A 1 172 ? -5.878 -20.704 1.660 1.00 86.62 172 GLU A O 1
ATOM 1298 N N . ASN A 1 173 ? -7.129 -21.356 -0.091 1.00 89.69 173 ASN A N 1
ATOM 1299 C CA . ASN A 1 173 ? -6.460 -22.631 -0.352 1.00 89.69 173 ASN A CA 1
ATOM 1300 C C . ASN A 1 173 ? -5.386 -22.538 -1.450 1.00 89.69 173 ASN A C 1
ATOM 1302 O O . ASN A 1 173 ? -4.824 -23.561 -1.840 1.00 89.69 173 ASN A O 1
ATOM 1306 N N . ILE A 1 174 ? -5.118 -21.340 -1.976 1.00 92.06 174 ILE A N 1
ATOM 1307 C CA . ILE A 1 174 ? -4.170 -21.115 -3.068 1.00 92.06 174 ILE A CA 1
ATOM 1308 C C . ILE A 1 174 ? -2.942 -20.389 -2.517 1.00 92.06 174 ILE A C 1
ATOM 1310 O O . ILE A 1 174 ? -3.045 -19.326 -1.899 1.00 92.06 174 ILE A O 1
ATOM 1314 N N . ALA A 1 175 ? -1.768 -20.970 -2.756 1.00 92.94 175 ALA A N 1
ATOM 1315 C CA . ALA A 1 175 ? -0.477 -20.369 -2.456 1.00 92.94 175 ALA A CA 1
ATOM 1316 C C . ALA A 1 175 ? 0.263 -20.085 -3.766 1.00 92.94 175 ALA A C 1
ATOM 1318 O O . ALA A 1 175 ? 0.417 -20.979 -4.596 1.00 92.94 175 ALA A O 1
ATOM 1319 N N . VAL A 1 176 ? 0.715 -18.845 -3.930 1.00 92.00 176 VAL A N 1
ATOM 1320 C CA . VAL A 1 176 ? 1.504 -18.380 -5.071 1.00 92.00 176 VAL A CA 1
ATOM 1321 C C . VAL A 1 176 ? 2.891 -18.019 -4.559 1.00 92.00 176 VAL A C 1
ATOM 1323 O O . VAL A 1 176 ? 3.039 -17.135 -3.710 1.00 92.00 176 VAL A O 1
ATOM 1326 N N . GLU A 1 177 ? 3.895 -18.723 -5.072 1.00 94.50 177 GLU A N 1
ATOM 1327 C CA . GLU A 1 177 ? 5.308 -18.463 -4.817 1.00 94.50 177 GLU A CA 1
ATOM 1328 C C . GLU A 1 177 ? 6.014 -18.264 -6.156 1.00 94.50 177 GLU A C 1
ATOM 1330 O O . GLU A 1 177 ? 5.941 -19.132 -7.023 1.00 94.50 177 GLU A O 1
ATOM 1335 N N . ASP A 1 178 ? 6.661 -17.114 -6.328 1.00 94.38 178 ASP A N 1
ATOM 1336 C CA . ASP A 1 178 ? 7.374 -16.760 -7.558 1.00 94.38 178 ASP A CA 1
ATOM 1337 C C . ASP A 1 178 ? 8.536 -15.806 -7.248 1.00 94.38 178 ASP A C 1
ATOM 1339 O O . ASP A 1 178 ? 8.556 -15.146 -6.203 1.00 94.38 178 ASP A O 1
ATOM 1343 N N . GLU A 1 179 ? 9.518 -15.735 -8.139 1.00 94.50 179 GLU A N 1
ATOM 1344 C CA . GLU A 1 179 ? 10.684 -14.870 -8.002 1.00 94.50 179 GLU A CA 1
ATOM 1345 C C . GLU A 1 179 ? 11.166 -14.367 -9.368 1.00 94.50 179 GLU A C 1
ATOM 1347 O O . GLU A 1 179 ? 11.539 -15.151 -10.239 1.00 94.50 179 GLU A O 1
ATOM 1352 N N . PHE A 1 180 ? 11.226 -13.044 -9.539 1.00 94.19 180 PHE A N 1
ATOM 1353 C CA . PHE A 1 180 ? 11.673 -12.414 -10.784 1.00 94.19 180 PHE A CA 1
ATOM 1354 C C . PHE A 1 180 ? 12.447 -11.114 -10.538 1.00 94.19 180 PHE A C 1
ATOM 1356 O O . PHE A 1 180 ? 12.377 -10.510 -9.469 1.00 94.19 180 PHE A O 1
ATOM 1363 N N . ASP A 1 181 ? 13.228 -10.698 -11.532 1.00 92.81 181 ASP A N 1
ATOM 1364 C CA . ASP A 1 181 ? 13.929 -9.412 -11.534 1.00 92.81 181 ASP A CA 1
ATOM 1365 C C . ASP A 1 181 ? 13.019 -8.322 -12.109 1.00 92.81 181 ASP A C 1
ATOM 1367 O O . ASP A 1 181 ? 12.417 -8.509 -13.166 1.00 92.81 181 ASP A O 1
ATOM 1371 N N . TYR A 1 182 ? 12.927 -7.184 -11.424 1.00 91.12 182 TYR A N 1
ATOM 1372 C CA . TYR A 1 182 ? 12.064 -6.070 -11.800 1.00 91.12 182 TYR A CA 1
ATOM 1373 C C . TYR A 1 182 ? 12.849 -4.764 -11.927 1.00 91.12 182 TYR A C 1
ATOM 1375 O O . TYR A 1 182 ? 13.490 -4.333 -10.971 1.00 91.12 182 TYR A O 1
ATOM 1383 N N . ASP A 1 183 ? 12.788 -4.118 -13.092 1.00 89.69 183 ASP A N 1
ATOM 1384 C CA . ASP A 1 183 ? 13.429 -2.821 -13.329 1.00 89.69 183 ASP A CA 1
ATOM 1385 C C . ASP A 1 183 ? 12.507 -1.671 -12.900 1.00 89.69 183 ASP A C 1
ATOM 1387 O O . ASP A 1 183 ? 11.532 -1.331 -13.578 1.00 89.69 183 ASP A O 1
ATOM 1391 N N . VAL A 1 184 ? 12.847 -1.036 -11.777 1.00 86.44 184 VAL A N 1
ATOM 1392 C CA . VAL A 1 184 ? 12.078 0.057 -11.167 1.00 86.44 184 VAL A CA 1
ATOM 1393 C C . VAL A 1 184 ? 11.965 1.261 -12.102 1.00 86.44 184 VAL A C 1
ATOM 1395 O O . VAL A 1 184 ? 10.943 1.954 -12.081 1.00 86.44 184 VAL A O 1
ATOM 1398 N N . ASN A 1 185 ? 12.958 1.477 -12.971 1.00 84.00 185 ASN A N 1
ATOM 1399 C CA . ASN A 1 185 ? 12.966 2.586 -13.927 1.00 84.00 185 ASN A CA 1
ATOM 1400 C C . ASN A 1 185 ? 11.935 2.412 -15.048 1.00 84.00 185 ASN A C 1
ATOM 1402 O O . ASN A 1 185 ? 11.708 3.340 -15.811 1.00 84.00 185 ASN A O 1
ATOM 1406 N N . THR A 1 186 ? 11.330 1.230 -15.182 1.00 85.19 186 THR A N 1
ATOM 1407 C CA . THR A 1 186 ? 10.286 0.967 -16.185 1.00 85.19 186 THR A CA 1
ATOM 1408 C C . THR A 1 186 ? 8.880 0.950 -15.588 1.00 85.19 186 THR A C 1
ATOM 1410 O O . THR A 1 186 ? 7.906 0.809 -16.319 1.00 85.19 186 THR A O 1
ATOM 1413 N N . SER A 1 187 ? 8.745 1.148 -14.273 1.00 84.12 187 SER A N 1
ATOM 1414 C CA . SER A 1 187 ? 7.494 0.918 -13.535 1.00 84.12 187 SER A CA 1
ATOM 1415 C C . SER A 1 187 ? 6.325 1.853 -13.859 1.00 84.12 187 SER A C 1
ATOM 1417 O O . SER A 1 187 ? 5.194 1.588 -13.467 1.00 84.12 187 SER A O 1
ATOM 1419 N N . GLY A 1 188 ? 6.575 2.963 -14.539 1.00 79.50 188 GLY A N 1
ATOM 1420 C CA . GLY A 1 188 ? 5.580 3.912 -15.036 1.00 79.50 188 GLY A CA 1
ATOM 1421 C C . GLY A 1 188 ? 5.360 3.821 -16.546 1.00 79.50 188 GLY A C 1
ATOM 1422 O O . GLY A 1 188 ? 4.639 4.649 -17.091 1.00 79.50 188 GLY A O 1
ATOM 1423 N N . ILE A 1 189 ? 6.000 2.867 -17.230 1.00 82.25 189 ILE A N 1
ATOM 1424 C CA . ILE A 1 189 ? 5.795 2.607 -18.657 1.00 82.25 189 ILE A CA 1
ATOM 1425 C C . ILE A 1 189 ? 4.661 1.590 -18.808 1.00 82.25 189 ILE A C 1
ATOM 1427 O O . ILE A 1 189 ? 4.669 0.544 -18.156 1.00 82.25 189 ILE A O 1
ATOM 1431 N N . ASP A 1 190 ? 3.715 1.874 -19.705 1.00 78.06 190 ASP A N 1
ATOM 1432 C CA . ASP A 1 190 ? 2.606 0.971 -20.021 1.00 78.06 190 ASP A CA 1
ATOM 1433 C C . ASP A 1 190 ? 3.114 -0.440 -20.350 1.00 78.06 190 ASP A C 1
ATOM 1435 O O . ASP A 1 190 ? 3.994 -0.629 -21.195 1.00 78.06 190 ASP A O 1
ATOM 1439 N N . GLY A 1 191 ? 2.546 -1.446 -19.683 1.00 82.75 191 GLY A N 1
ATOM 1440 C CA . GLY A 1 191 ? 2.942 -2.845 -19.859 1.00 82.75 191 GLY A CA 1
ATOM 1441 C C . GLY A 1 191 ? 4.000 -3.338 -18.870 1.00 82.75 191 GLY A C 1
ATOM 1442 O O . GLY A 1 191 ? 4.128 -4.548 -18.691 1.00 82.75 191 GLY A O 1
ATOM 1443 N N . PHE A 1 192 ? 4.711 -2.425 -18.206 1.00 86.06 192 PHE A N 1
ATOM 1444 C CA . PHE A 1 192 ? 5.737 -2.722 -17.199 1.00 86.06 192 PHE A CA 1
ATOM 1445 C C . PHE A 1 192 ? 5.363 -2.212 -15.805 1.00 86.06 192 PHE A C 1
ATOM 1447 O O . PHE A 1 192 ? 6.094 -2.437 -14.835 1.00 86.06 192 PHE A O 1
ATOM 1454 N N . ASP A 1 193 ? 4.215 -1.549 -15.683 1.00 90.44 193 ASP A N 1
ATOM 1455 C CA . ASP A 1 193 ? 3.690 -1.139 -14.397 1.00 90.44 193 ASP A CA 1
ATOM 1456 C C . ASP A 1 193 ? 3.298 -2.358 -13.534 1.00 90.44 193 ASP A C 1
ATOM 1458 O O . ASP A 1 193 ? 2.894 -3.407 -14.059 1.00 90.44 193 ASP A O 1
ATOM 1462 N N . PRO A 1 194 ? 3.400 -2.243 -12.197 1.00 93.38 194 PRO A N 1
ATOM 1463 C CA . PRO A 1 194 ? 3.111 -3.351 -11.291 1.00 93.38 194 PRO A CA 1
ATOM 1464 C C . PRO A 1 194 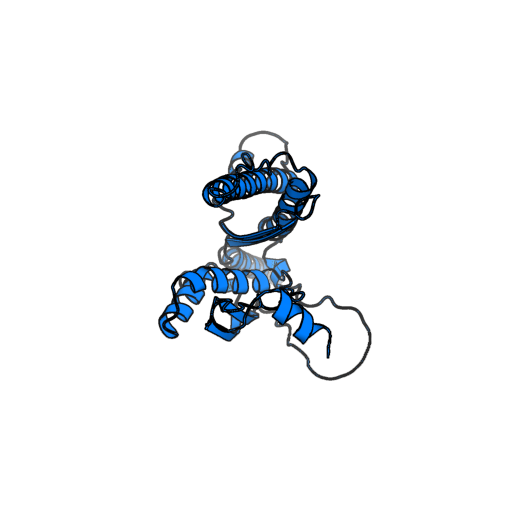? 1.713 -3.959 -11.465 1.00 93.38 194 PRO A C 1
ATOM 1466 O O . PRO A 1 194 ? 1.548 -5.163 -11.269 1.00 93.38 194 PRO A O 1
ATOM 1469 N N . PHE A 1 195 ? 0.719 -3.156 -11.861 1.00 93.75 195 PHE A N 1
ATOM 1470 C CA . PHE A 1 195 ? -0.658 -3.614 -12.028 1.00 93.75 195 PHE A CA 1
ATOM 1471 C C . PHE A 1 195 ? -0.820 -4.461 -13.297 1.00 93.75 195 PHE A C 1
ATOM 1473 O O . PHE A 1 195 ? -1.453 -5.523 -13.264 1.00 93.75 195 PHE A O 1
ATOM 1480 N N . THR A 1 196 ? -0.206 -4.049 -14.409 1.00 93.75 196 THR A N 1
ATOM 1481 C CA . THR A 1 196 ? -0.194 -4.838 -15.647 1.00 93.75 196 THR A CA 1
ATOM 1482 C C . THR A 1 196 ? 0.548 -6.158 -15.458 1.00 93.75 196 THR A C 1
ATOM 1484 O O . THR A 1 196 ? 0.047 -7.204 -15.874 1.00 93.75 196 THR A O 1
ATOM 1487 N N . ILE A 1 197 ? 1.691 -6.147 -14.768 1.00 94.38 197 ILE A N 1
ATOM 1488 C CA . ILE A 1 197 ? 2.441 -7.374 -14.462 1.00 94.38 197 ILE A CA 1
ATOM 1489 C C . ILE A 1 197 ? 1.606 -8.323 -13.605 1.00 94.38 197 ILE A C 1
ATOM 1491 O O . ILE A 1 197 ? 1.461 -9.493 -13.957 1.00 94.38 197 ILE A O 1
ATOM 1495 N N . ALA A 1 198 ? 0.994 -7.823 -12.528 1.00 95.75 198 ALA A N 1
ATOM 1496 C CA . ALA A 1 198 ? 0.111 -8.622 -11.684 1.00 95.75 198 ALA A CA 1
ATOM 1497 C C . ALA A 1 198 ? -1.061 -9.219 -12.480 1.00 95.75 198 ALA A C 1
ATOM 1499 O O . ALA A 1 198 ? -1.385 -10.396 -12.327 1.00 95.75 198 ALA A O 1
ATOM 1500 N N . THR A 1 199 ? -1.664 -8.433 -13.374 1.00 96.56 199 THR A N 1
ATOM 1501 C CA . THR A 1 199 ? -2.752 -8.886 -14.249 1.00 96.56 199 THR A CA 1
ATOM 1502 C C . THR A 1 199 ? -2.304 -10.007 -15.186 1.00 96.56 199 THR A C 1
ATOM 1504 O O . THR A 1 199 ? -3.054 -10.961 -15.394 1.00 96.56 199 THR A O 1
ATOM 1507 N N . ASN A 1 200 ? -1.098 -9.913 -15.748 1.00 95.88 200 ASN A N 1
ATOM 1508 C CA . ASN A 1 200 ? -0.549 -10.947 -16.624 1.00 95.88 200 ASN A CA 1
ATOM 1509 C C . ASN A 1 200 ? -0.259 -12.234 -15.845 1.00 95.88 200 ASN A C 1
ATOM 1511 O O . ASN A 1 200 ? -0.723 -13.288 -16.261 1.00 95.88 200 ASN A O 1
ATOM 1515 N N . ILE A 1 201 ? 0.368 -12.147 -14.666 1.00 95.12 201 ILE A N 1
ATOM 1516 C CA . ILE A 1 201 ? 0.609 -13.311 -13.793 1.00 95.12 201 ILE A CA 1
ATOM 1517 C C . ILE A 1 201 ? -0.710 -14.013 -13.442 1.00 95.12 201 ILE A C 1
ATOM 1519 O O . ILE A 1 201 ? -0.816 -15.234 -13.547 1.00 95.12 201 ILE A O 1
ATOM 1523 N N . VAL A 1 202 ? -1.742 -13.251 -13.060 1.00 96.50 202 VAL A N 1
ATOM 1524 C CA . VAL A 1 202 ? -3.065 -13.808 -12.731 1.00 96.50 202 VAL A CA 1
ATOM 1525 C C . VAL A 1 202 ? -3.694 -14.513 -13.931 1.00 96.50 202 VAL A C 1
ATOM 1527 O O . VAL A 1 202 ? -4.248 -15.599 -13.772 1.00 96.50 202 VAL A O 1
ATOM 1530 N N . LYS A 1 203 ? -3.587 -13.939 -15.134 1.00 97.00 203 LYS A N 1
ATOM 1531 C CA . LYS A 1 203 ? -4.097 -14.561 -16.365 1.00 97.00 203 LYS A CA 1
ATOM 1532 C C . LYS A 1 203 ? -3.327 -15.827 -16.734 1.00 97.00 203 LYS A C 1
ATOM 1534 O O . LYS A 1 203 ? -3.954 -16.847 -17.007 1.00 97.00 203 LYS A O 1
ATOM 1539 N N . ASP A 1 204 ? -2.001 -15.769 -16.714 1.00 96.38 204 ASP A N 1
ATOM 1540 C CA . ASP A 1 204 ? -1.125 -16.866 -17.132 1.00 96.38 204 ASP A CA 1
ATOM 1541 C C . ASP A 1 204 ? -1.260 -18.082 -16.207 1.00 96.38 204 ASP A C 1
ATOM 1543 O O . ASP A 1 204 ? -1.258 -19.226 -16.663 1.00 96.38 204 ASP A O 1
ATOM 1547 N N . LEU A 1 205 ? -1.447 -17.838 -14.906 1.00 94.88 205 LEU A N 1
ATOM 1548 C CA . LEU A 1 205 ? -1.655 -18.874 -13.893 1.00 94.88 205 LEU A CA 1
ATOM 1549 C C . LEU A 1 205 ? -3.135 -19.239 -13.683 1.00 94.88 205 LEU A C 1
ATOM 1551 O O . LEU A 1 205 ? -3.435 -20.101 -12.855 1.00 94.88 205 LEU A O 1
ATOM 1555 N N . ASN A 1 206 ? -4.057 -18.608 -14.421 1.00 95.56 206 ASN A N 1
ATOM 1556 C CA . ASN A 1 206 ? -5.507 -18.773 -14.283 1.00 95.56 206 ASN A CA 1
ATOM 1557 C C . ASN A 1 206 ? -5.989 -18.620 -12.823 1.00 95.56 206 ASN A C 1
ATOM 1559 O O . ASN A 1 206 ? -6.769 -19.428 -12.310 1.00 95.56 206 ASN A O 1
ATOM 1563 N N . LEU A 1 207 ? -5.469 -17.598 -12.141 1.00 95.06 207 LEU A N 1
ATOM 1564 C CA . LEU A 1 207 ? -5.797 -17.271 -10.757 1.00 95.06 207 LEU A CA 1
ATOM 1565 C C . LEU A 1 207 ? -7.068 -16.406 -10.671 1.00 95.06 207 LEU A C 1
ATOM 1567 O O . LEU A 1 207 ? -7.425 -15.719 -11.632 1.00 95.06 207 LEU A O 1
ATOM 1571 N N . PRO A 1 208 ? -7.742 -16.390 -9.508 1.00 95.56 208 PRO A N 1
ATOM 1572 C CA . PRO A 1 208 ? -8.827 -15.451 -9.239 1.00 95.56 208 PRO A CA 1
ATOM 1573 C C . PRO A 1 208 ? -8.365 -13.984 -9.318 1.00 95.56 208 PRO A C 1
ATOM 1575 O O . PRO A 1 208 ? -7.229 -13.655 -8.967 1.00 95.56 208 PRO A O 1
ATOM 1578 N N . SER A 1 209 ? -9.243 -13.080 -9.765 1.00 94.44 209 SER A N 1
ATOM 1579 C CA . SER A 1 209 ? -8.908 -11.660 -9.976 1.00 94.44 209 SER A CA 1
ATOM 1580 C C . SER A 1 209 ? -8.504 -10.916 -8.699 1.00 94.44 209 SER A C 1
ATOM 1582 O O . SER A 1 209 ? -7.815 -9.901 -8.768 1.00 94.44 209 SER A O 1
ATOM 1584 N N . GLU A 1 210 ? -8.875 -11.434 -7.530 1.00 91.62 210 GLU A N 1
ATOM 1585 C CA . GLU A 1 210 ? -8.520 -10.900 -6.213 1.00 91.62 210 GLU A CA 1
ATOM 1586 C C . GLU A 1 210 ? -6.999 -10.927 -5.965 1.00 91.62 210 GLU A C 1
ATOM 1588 O O . GLU A 1 210 ? -6.470 -10.134 -5.180 1.00 91.62 210 GLU A O 1
ATOM 1593 N N . PHE A 1 211 ? -6.265 -11.798 -6.668 1.00 93.44 211 PHE A N 1
ATOM 1594 C CA . PHE A 1 211 ? -4.807 -11.865 -6.575 1.00 93.44 211 PHE A CA 1
ATOM 1595 C C . PHE A 1 211 ? -4.105 -10.660 -7.202 1.00 93.44 211 PHE A C 1
ATOM 1597 O O . PHE A 1 211 ? -2.981 -10.364 -6.797 1.00 93.44 211 PHE A O 1
ATOM 1604 N N . VAL A 1 212 ? -4.743 -9.939 -8.136 1.00 94.94 212 VAL A N 1
ATOM 1605 C CA . VAL A 1 212 ? -4.118 -8.793 -8.822 1.00 94.94 212 VAL A CA 1
ATOM 1606 C C . VAL A 1 212 ? -3.671 -7.751 -7.803 1.00 94.94 212 VAL A C 1
ATOM 1608 O O . VAL A 1 212 ? -2.506 -7.354 -7.801 1.00 94.94 212 VAL A O 1
ATOM 1611 N N . THR A 1 213 ? -4.555 -7.363 -6.882 1.00 92.75 213 THR A N 1
ATOM 1612 C CA . THR A 1 213 ? -4.238 -6.386 -5.832 1.00 92.75 213 THR A CA 1
ATOM 1613 C C . THR A 1 213 ? -3.127 -6.897 -4.918 1.00 92.75 213 THR A C 1
ATOM 1615 O O . THR A 1 213 ? -2.163 -6.183 -4.674 1.00 92.75 213 THR A O 1
ATOM 1618 N N . SER A 1 214 ? -3.199 -8.157 -4.474 1.00 92.94 214 SER A N 1
ATOM 1619 C CA . SER A 1 214 ? -2.193 -8.739 -3.571 1.00 92.94 214 SER A CA 1
ATOM 1620 C C . SER A 1 214 ? -0.796 -8.806 -4.204 1.00 92.94 214 SER A C 1
ATOM 1622 O O . SER A 1 214 ? 0.195 -8.478 -3.548 1.00 92.94 214 SER A O 1
ATOM 1624 N N . ILE A 1 215 ? -0.711 -9.201 -5.480 1.00 94.94 215 ILE A N 1
ATOM 1625 C CA . ILE A 1 215 ? 0.545 -9.250 -6.240 1.00 94.94 215 ILE A CA 1
ATOM 1626 C C . ILE A 1 215 ? 1.076 -7.835 -6.465 1.00 94.94 215 ILE A C 1
ATOM 1628 O O . ILE A 1 215 ? 2.244 -7.577 -6.185 1.00 94.94 215 ILE A O 1
ATOM 1632 N N . THR A 1 216 ? 0.216 -6.906 -6.889 1.00 95.25 216 THR A N 1
ATOM 1633 C CA . THR A 1 216 ? 0.596 -5.504 -7.121 1.00 95.25 216 THR A CA 1
ATOM 1634 C C . THR A 1 216 ? 1.160 -4.872 -5.848 1.00 95.25 216 THR A C 1
ATOM 1636 O O . THR A 1 216 ? 2.249 -4.301 -5.878 1.00 95.25 216 THR A O 1
ATOM 1639 N N . THR A 1 217 ? 0.474 -5.029 -4.711 1.00 93.38 217 THR A N 1
ATOM 1640 C CA . THR A 1 217 ? 0.947 -4.544 -3.408 1.00 93.38 217 THR A CA 1
ATOM 1641 C C . THR A 1 217 ? 2.302 -5.155 -3.049 1.00 93.38 217 THR A C 1
ATOM 1643 O O . THR A 1 217 ? 3.205 -4.427 -2.651 1.00 93.38 217 THR A O 1
ATOM 1646 N N . SER A 1 218 ? 2.490 -6.465 -3.252 1.00 93.38 218 SER A N 1
ATOM 1647 C CA . SER A 1 218 ? 3.759 -7.144 -2.952 1.00 93.38 218 SER A CA 1
ATOM 1648 C C . SER A 1 218 ? 4.929 -6.656 -3.817 1.00 93.38 218 SER A C 1
ATOM 1650 O O . SER A 1 218 ? 6.046 -6.528 -3.307 1.00 93.38 218 SER A O 1
ATOM 1652 N N . ILE A 1 219 ? 4.686 -6.361 -5.101 1.00 93.69 219 ILE A N 1
ATOM 1653 C CA . ILE A 1 219 ? 5.684 -5.767 -6.005 1.00 93.69 219 ILE A CA 1
ATOM 1654 C C . ILE A 1 219 ? 6.059 -4.368 -5.511 1.00 93.69 219 ILE A C 1
ATOM 1656 O O . ILE A 1 219 ? 7.239 -4.075 -5.316 1.00 93.69 219 ILE A O 1
ATOM 1660 N N . LEU A 1 220 ? 5.054 -3.519 -5.272 1.00 92.38 220 LEU A N 1
ATOM 1661 C CA . LEU A 1 220 ? 5.256 -2.138 -4.844 1.00 92.38 220 LEU A CA 1
ATOM 1662 C C . LEU A 1 220 ? 6.004 -2.063 -3.504 1.00 92.38 220 LEU A C 1
ATOM 1664 O O . LEU A 1 220 ? 6.921 -1.265 -3.350 1.00 92.38 220 LEU A O 1
ATOM 1668 N N . GLU A 1 221 ? 5.672 -2.911 -2.536 1.00 89.81 221 GLU A N 1
ATOM 1669 C CA . GLU A 1 221 ? 6.345 -2.921 -1.232 1.00 89.81 221 GLU A CA 1
ATOM 1670 C C . GLU A 1 221 ? 7.836 -3.182 -1.349 1.00 89.81 221 GLU A C 1
ATOM 1672 O O . GLU A 1 221 ? 8.648 -2.453 -0.778 1.00 89.81 221 GLU A O 1
ATOM 1677 N N . GLN A 1 222 ? 8.193 -4.188 -2.140 1.00 90.94 222 GLN A N 1
ATOM 1678 C CA . GLN A 1 222 ? 9.584 -4.544 -2.376 1.00 90.94 222 GLN A CA 1
ATOM 1679 C C . GLN A 1 222 ? 10.309 -3.457 -3.178 1.00 90.94 222 GLN A C 1
ATOM 1681 O O . GLN A 1 222 ? 11.450 -3.136 -2.852 1.00 90.94 222 GLN A O 1
ATOM 1686 N N . MET A 1 223 ? 9.634 -2.821 -4.142 1.00 87.81 223 MET A N 1
ATOM 1687 C CA . MET A 1 223 ? 10.125 -1.631 -4.853 1.00 87.81 223 MET A CA 1
ATOM 1688 C C . MET A 1 223 ? 10.463 -0.469 -3.913 1.00 87.81 223 MET A C 1
ATOM 1690 O O . MET A 1 223 ? 11.507 0.161 -4.059 1.00 87.81 223 MET A O 1
ATOM 1694 N N . TYR A 1 224 ? 9.584 -0.174 -2.952 1.00 85.38 224 TYR A N 1
ATOM 1695 C CA . TYR A 1 224 ? 9.778 0.916 -1.993 1.00 85.38 224 TYR A CA 1
ATOM 1696 C C . TYR A 1 224 ? 10.685 0.525 -0.813 1.00 85.38 224 TYR A C 1
ATOM 1698 O O . TYR A 1 224 ? 10.939 1.352 0.066 1.00 85.38 224 TYR A O 1
ATOM 1706 N N . GLY A 1 225 ? 11.173 -0.721 -0.766 1.00 83.06 225 GLY A N 1
ATOM 1707 C CA . GLY A 1 225 ? 11.946 -1.246 0.361 1.00 83.06 225 GLY A CA 1
ATOM 1708 C C . GLY A 1 225 ? 11.140 -1.322 1.661 1.00 83.06 225 GLY A C 1
ATOM 1709 O O . GLY A 1 225 ? 11.716 -1.361 2.751 1.00 83.06 225 GLY A O 1
ATOM 1710 N N . LEU A 1 226 ? 9.808 -1.326 1.565 1.00 77.19 226 LEU A N 1
ATOM 1711 C CA . LEU A 1 226 ? 8.928 -1.570 2.695 1.00 77.19 226 LEU A CA 1
ATOM 1712 C C . LEU A 1 226 ? 9.105 -3.040 3.063 1.00 77.19 226 LEU A C 1
ATOM 1714 O O . LEU A 1 226 ? 8.772 -3.933 2.284 1.00 77.19 226 LEU A O 1
ATOM 1718 N N . GLN A 1 227 ? 9.715 -3.305 4.222 1.00 62.62 227 GLN A N 1
ATOM 1719 C CA . GLN A 1 227 ? 9.906 -4.678 4.671 1.00 62.62 227 GLN A CA 1
ATOM 1720 C C . GLN A 1 227 ? 8.541 -5.347 4.796 1.00 62.62 227 GLN A C 1
ATOM 1722 O O . GLN A 1 227 ? 7.756 -5.032 5.689 1.00 62.62 227 GLN A O 1
ATOM 1727 N N . VAL A 1 228 ? 8.299 -6.315 3.919 1.00 53.50 228 VAL A N 1
ATOM 1728 C CA . VAL A 1 228 ? 7.275 -7.325 4.122 1.00 53.50 228 VAL A CA 1
ATOM 1729 C C . VAL A 1 228 ? 7.791 -8.200 5.260 1.00 53.50 228 VAL A C 1
ATOM 1731 O O . VAL A 1 228 ? 8.502 -9.181 5.023 1.00 53.50 228 VAL A O 1
ATOM 1734 N N . GLU A 1 229 ? 7.490 -7.850 6.515 1.00 48.66 229 GLU A N 1
ATOM 1735 C CA . GLU A 1 229 ? 7.492 -8.864 7.569 1.00 48.66 229 GLU A CA 1
ATOM 1736 C C . GLU A 1 229 ? 6.458 -9.904 7.133 1.00 48.66 229 GLU A C 1
ATOM 1738 O O . GLU A 1 229 ? 5.255 -9.746 7.321 1.00 48.66 229 GLU A O 1
ATOM 1743 N N . SER A 1 230 ? 6.932 -10.949 6.452 1.00 40.03 230 SER A N 1
ATOM 1744 C CA . SER A 1 230 ? 6.137 -12.115 6.101 1.00 40.03 230 SER A CA 1
ATOM 1745 C C . SER A 1 230 ? 5.763 -12.803 7.409 1.00 40.03 230 SER A C 1
ATOM 1747 O O . SER A 1 230 ? 6.482 -13.680 7.871 1.00 40.03 230 SER A O 1
ATOM 1749 N N . GLY A 1 231 ? 4.682 -12.341 8.032 1.00 39.88 231 GLY A N 1
ATOM 1750 C CA . GLY A 1 231 ? 4.057 -12.936 9.200 1.00 39.88 231 GLY A CA 1
ATOM 1751 C C . GLY A 1 231 ? 4.966 -13.071 10.421 1.00 39.88 231 GLY A C 1
ATOM 1752 O O . GLY A 1 231 ? 5.602 -14.105 10.631 1.00 39.88 231 GLY A O 1
ATOM 1753 N N . ARG A 1 232 ? 4.823 -12.151 11.383 1.00 33.59 232 ARG A N 1
ATOM 1754 C CA . ARG A 1 232 ? 4.609 -12.667 12.740 1.00 33.59 232 ARG A CA 1
ATOM 1755 C C . ARG A 1 232 ? 3.395 -13.571 12.647 1.00 33.59 232 ARG A C 1
ATOM 1757 O O . ARG A 1 232 ? 2.348 -13.124 12.193 1.00 33.59 232 ARG A O 1
ATOM 1764 N N . GLY A 1 233 ? 3.595 -14.842 12.981 1.00 33.69 233 GLY A N 1
ATOM 1765 C CA . GLY A 1 233 ? 2.591 -15.883 12.889 1.00 33.69 233 GLY A CA 1
ATOM 1766 C C . GLY A 1 233 ? 1.246 -15.409 13.414 1.00 33.69 233 GLY A C 1
ATOM 1767 O O . GLY A 1 233 ? 0.991 -15.455 14.613 1.00 33.69 233 GLY A O 1
ATOM 1768 N N . VAL A 1 234 ? 0.364 -15.038 12.492 1.00 33.53 234 VAL A N 1
ATOM 1769 C CA . VAL A 1 234 ? -1.029 -15.409 12.639 1.00 33.53 234 VAL A CA 1
ATOM 1770 C C . VAL A 1 234 ? -0.950 -16.936 12.661 1.00 33.53 234 VAL A C 1
ATOM 1772 O O . VAL A 1 234 ? -0.549 -17.517 11.643 1.00 33.53 234 VAL A O 1
ATOM 1775 N N . PRO A 1 235 ? -1.174 -17.617 13.807 1.00 29.09 235 PRO A N 1
ATOM 1776 C CA . PRO A 1 235 ? -1.379 -19.051 13.744 1.00 29.09 235 PRO A CA 1
ATOM 1777 C C . PRO A 1 235 ? -2.472 -19.219 12.704 1.00 29.09 235 PRO A C 1
ATOM 1779 O O . PRO A 1 235 ? -3.473 -18.499 12.767 1.00 29.09 235 PRO A O 1
ATOM 1782 N N . ALA A 1 236 ? -2.213 -20.071 11.705 1.00 33.81 236 ALA A N 1
ATOM 1783 C CA . ALA A 1 236 ? -3.208 -20.467 10.725 1.00 33.81 236 ALA A CA 1
ATOM 1784 C C . ALA A 1 236 ? -4.542 -20.506 11.456 1.00 33.81 236 ALA A C 1
ATOM 1786 O O . ALA A 1 236 ? -4.614 -21.168 12.497 1.00 33.81 236 ALA A O 1
ATOM 1787 N N . ALA A 1 237 ? -5.523 -19.716 11.007 1.00 33.72 237 ALA A N 1
ATOM 1788 C CA . ALA A 1 237 ? -6.868 -19.856 11.518 1.00 33.72 237 ALA A CA 1
ATOM 1789 C C . ALA A 1 237 ? -7.140 -21.358 11.458 1.00 33.72 237 ALA A C 1
ATOM 1791 O O . ALA A 1 237 ? -7.149 -21.951 10.378 1.00 33.72 237 ALA A O 1
ATOM 1792 N N . PHE A 1 238 ? -7.168 -21.987 12.631 1.00 32.84 238 PHE A N 1
ATOM 1793 C CA . PHE A 1 238 ? -7.414 -23.403 12.761 1.00 32.84 238 PHE A CA 1
ATOM 1794 C C . PHE A 1 238 ? -8.899 -23.478 12.443 1.00 32.84 238 PHE A C 1
ATOM 1796 O O . PHE A 1 238 ? -9.743 -23.230 13.303 1.00 32.84 238 PHE A O 1
ATOM 1803 N N . ILE A 1 239 ? -9.215 -23.620 11.153 1.00 39.94 239 ILE A N 1
ATOM 1804 C CA . ILE A 1 239 ? -10.576 -23.833 10.689 1.00 39.94 239 ILE A CA 1
ATOM 1805 C C . ILE A 1 239 ? -10.905 -25.243 11.154 1.00 39.94 239 ILE A C 1
ATOM 1807 O O . ILE A 1 239 ? -10.694 -26.227 10.452 1.00 39.94 239 ILE A O 1
ATOM 1811 N N . VAL A 1 240 ? -11.363 -25.318 12.398 1.00 36.38 240 VAL A N 1
ATOM 1812 C CA . VAL A 1 240 ? -12.042 -26.485 12.926 1.00 36.38 240 VAL A CA 1
ATOM 1813 C C . VAL A 1 240 ? -13.361 -26.540 12.189 1.00 36.38 240 VAL A C 1
ATOM 1815 O O . VAL A 1 240 ? -14.244 -25.701 12.392 1.00 36.38 240 VAL A O 1
ATOM 1818 N N . ASP A 1 241 ? -13.511 -27.541 11.339 1.00 38.44 241 ASP A N 1
ATOM 1819 C CA . ASP A 1 241 ? -14.833 -27.961 10.921 1.00 38.44 241 ASP A CA 1
ATOM 1820 C C . ASP A 1 241 ? -15.552 -28.515 12.164 1.00 38.44 241 ASP A C 1
ATOM 1822 O O . ASP A 1 241 ? -15.360 -29.664 12.564 1.00 38.44 241 ASP A O 1
ATOM 1826 N N . VAL A 1 242 ? -16.355 -27.668 12.821 1.00 45.47 242 VAL A N 1
ATOM 1827 C CA . VAL A 1 242 ? -17.093 -27.999 14.058 1.00 45.47 242 VAL A CA 1
ATOM 1828 C C . VAL A 1 242 ? -18.027 -29.198 13.844 1.00 45.47 242 VAL A C 1
ATOM 1830 O O . VAL A 1 242 ? -18.415 -29.866 14.801 1.00 45.47 242 VAL A O 1
ATOM 1833 N N . THR A 1 243 ? -18.365 -29.520 12.590 1.00 51.84 243 THR A N 1
ATOM 1834 C CA . THR A 1 243 ? -19.170 -30.703 12.268 1.00 51.84 243 THR A CA 1
ATOM 1835 C C . THR A 1 243 ? -18.358 -32.000 12.235 1.00 51.84 243 THR A C 1
ATOM 1837 O O . THR A 1 243 ? -18.938 -33.074 12.395 1.00 51.84 243 THR A O 1
ATOM 1840 N N . LYS A 1 244 ? -17.028 -31.916 12.095 1.00 51.59 244 LYS A N 1
ATOM 1841 C CA . LYS A 1 244 ? -16.110 -33.061 12.010 1.00 51.59 244 LYS A CA 1
ATOM 1842 C C . LYS A 1 244 ? -15.267 -33.294 13.265 1.00 51.59 244 LYS A C 1
ATOM 1844 O O . LYS A 1 244 ? -14.955 -34.447 13.547 1.00 51.59 244 LYS A O 1
ATOM 1849 N N . GLU A 1 245 ? -14.906 -32.248 14.009 1.00 49.16 245 GLU A N 1
ATOM 1850 C CA . GLU A 1 245 ? -13.877 -32.336 15.068 1.00 49.16 245 GLU A CA 1
ATOM 1851 C C . GLU A 1 245 ? -14.386 -32.141 16.508 1.00 49.16 245 GLU A C 1
ATOM 1853 O O . GLU A 1 245 ? -13.606 -32.156 17.458 1.00 49.16 245 GLU A O 1
ATOM 1858 N N . GLY A 1 246 ? -15.703 -32.050 16.702 1.00 50.31 246 GLY A N 1
ATOM 1859 C CA . GLY A 1 246 ? -16.302 -32.019 18.037 1.00 50.31 246 GLY A CA 1
ATOM 1860 C C . GLY A 1 246 ? -16.270 -30.644 18.712 1.00 50.31 246 GLY A C 1
ATOM 1861 O O . GLY A 1 246 ? -15.958 -29.618 18.109 1.00 50.31 246 GLY A O 1
ATOM 1862 N N . SER A 1 247 ? -16.707 -30.604 19.973 1.00 57.69 247 SER A N 1
ATOM 1863 C CA . SER A 1 247 ? -16.923 -29.357 20.710 1.00 57.69 247 SER A CA 1
ATOM 1864 C C . SER A 1 247 ? -15.595 -28.671 21.041 1.00 57.69 247 SER A C 1
ATOM 1866 O O . SER A 1 247 ? -14.586 -29.328 21.275 1.00 57.69 247 SER A O 1
ATOM 1868 N N . ALA A 1 248 ? -15.602 -27.343 21.195 1.00 53.19 248 ALA A N 1
ATOM 1869 C CA . ALA A 1 248 ? -14.435 -26.566 21.631 1.00 53.19 248 ALA A CA 1
ATOM 1870 C C . ALA A 1 248 ? -13.779 -27.098 22.930 1.00 53.19 248 ALA A C 1
ATOM 1872 O O . ALA A 1 248 ? -12.582 -26.907 23.143 1.00 53.19 248 ALA A O 1
ATOM 1873 N N . LYS A 1 249 ? -14.538 -27.804 23.786 1.00 59.31 249 LYS A N 1
ATOM 1874 C CA . LYS A 1 249 ? -14.002 -28.488 24.977 1.00 59.31 249 LYS A CA 1
ATOM 1875 C C . LYS A 1 249 ? -13.116 -29.697 24.651 1.00 59.31 249 LYS A C 1
ATOM 1877 O O . LYS A 1 249 ? -12.162 -29.942 25.385 1.00 59.31 249 LYS A O 1
ATOM 1882 N N . ASP A 1 250 ? -13.405 -30.422 23.577 1.00 53.66 250 ASP A N 1
ATOM 1883 C CA . ASP A 1 250 ? -12.662 -31.621 23.171 1.00 53.66 250 ASP A CA 1
ATOM 1884 C C . ASP A 1 250 ? -11.314 -31.241 22.536 1.00 53.66 250 ASP A C 1
ATOM 1886 O O . ASP A 1 250 ? -10.292 -31.889 22.765 1.00 53.66 250 ASP A O 1
ATOM 1890 N N . ILE A 1 251 ? -11.289 -30.108 21.834 1.00 53.41 251 ILE A N 1
ATOM 1891 C CA . ILE A 1 251 ? -10.105 -29.565 21.156 1.00 53.41 251 ILE A CA 1
ATOM 1892 C C . ILE A 1 251 ? -9.113 -28.976 22.165 1.00 53.41 251 ILE A C 1
ATOM 1894 O O . ILE A 1 251 ? -7.913 -29.231 22.072 1.00 53.41 251 ILE A O 1
ATOM 1898 N N . ALA A 1 252 ? -9.600 -28.266 23.190 1.00 54.91 252 ALA A N 1
ATOM 1899 C CA . ALA A 1 252 ? -8.751 -27.741 24.262 1.00 54.91 252 ALA A CA 1
ATOM 1900 C C . ALA A 1 252 ? -8.006 -28.856 25.018 1.00 54.91 252 ALA A C 1
ATOM 1902 O O . ALA A 1 252 ? -6.851 -28.681 25.404 1.00 54.91 252 ALA A O 1
ATOM 1903 N N . LYS A 1 253 ? -8.638 -30.025 25.182 1.00 53.94 253 LYS A N 1
ATOM 1904 C CA . LYS A 1 253 ? -8.015 -31.188 25.822 1.00 53.94 253 LYS A CA 1
ATOM 1905 C C . LYS A 1 253 ? -6.903 -31.798 24.961 1.00 53.94 253 LYS A C 1
ATOM 1907 O O . LYS A 1 253 ? -5.878 -32.205 25.488 1.00 53.94 253 LYS A O 1
ATOM 1912 N N . CYS A 1 254 ? -7.066 -31.806 23.639 1.00 51.62 254 CYS A N 1
ATOM 1913 C CA . CYS A 1 254 ? -6.086 -32.396 22.726 1.00 51.62 254 CYS A CA 1
ATOM 1914 C C . CYS A 1 254 ? -4.821 -31.534 22.528 1.00 51.62 254 CYS A C 1
ATOM 1916 O O . CYS A 1 254 ? -3.775 -32.061 22.150 1.00 51.62 254 CYS A O 1
ATOM 1918 N N . VAL A 1 255 ? -4.912 -30.222 22.774 1.00 49.91 255 VAL A N 1
ATOM 1919 C CA . VAL A 1 255 ? -3.781 -29.278 22.677 1.00 49.91 255 VAL A CA 1
ATOM 1920 C C . VAL A 1 255 ? -2.964 -29.215 23.972 1.00 49.91 255 VAL A C 1
ATOM 1922 O O . VAL A 1 255 ? -1.768 -28.957 23.915 1.00 49.91 255 VAL A O 1
ATOM 1925 N N . LEU A 1 256 ? -3.584 -29.470 25.128 1.00 51.47 256 LEU A N 1
ATOM 1926 C CA . LEU A 1 256 ? -2.917 -29.409 26.436 1.00 51.47 256 LEU A CA 1
ATOM 1927 C C . LEU A 1 256 ? -2.210 -30.712 26.849 1.00 51.47 256 LEU A C 1
ATOM 1929 O O . LEU A 1 256 ? -1.369 -30.668 27.739 1.00 51.47 256 LEU A O 1
ATOM 1933 N N . ASP A 1 257 ? -2.514 -31.841 26.201 1.00 47.62 257 ASP A N 1
ATOM 1934 C CA . ASP A 1 257 ? -1.906 -33.154 26.487 1.00 47.62 257 ASP A CA 1
ATOM 1935 C C . ASP A 1 257 ? -0.711 -33.498 25.554 1.00 47.62 257 ASP A C 1
ATOM 1937 O O . ASP A 1 257 ? -0.366 -34.672 25.392 1.00 47.62 257 ASP A O 1
ATOM 1941 N N . LYS A 1 258 ? -0.065 -32.498 24.930 1.00 43.41 258 LYS A N 1
ATOM 1942 C CA . LYS A 1 258 ? 1.188 -32.660 24.162 1.00 43.41 258 LYS A CA 1
ATOM 1943 C C . LYS A 1 258 ? 2.359 -31.909 24.779 1.00 43.41 258 LYS A C 1
ATOM 1945 O O . LYS A 1 258 ? 2.184 -30.717 25.105 1.00 43.41 258 LYS A O 1
#

InterPro domains:
  IPR006939 SNF5/SMARCB1/INI1 [PF04855] (27-226)

Radius of gyration: 23.46 Å; chains: 1; bounding box: 64×67×52 Å